Protein AF-A0A7X7UTV6-F1 (afdb_monomer_lite)

Secondary structure (DSSP, 8-state):
---EEEEEEEEEES---TTSTTSPPHHHHHHHHHHHS----TTS-EEEEEETTS-EEEEEBTTTBSSSS-EEEE-HHHHHHH---SEEE--SEEEEEE-TTSEEEEEEE--B-HHHHHHHHHTT--SEEEEEEE-TTSS-EEESB-TT-S----SS---------SSS------HHHHHHIIIIIHHHHHHHHHHHHHHHHT-

pLDDT: mean 85.03, std 19.99, range [25.84, 98.5]

Sequence (203 aa):
MNIQWTSWAGKYFSNLNINQKCGPPEWMKNLYESQHMGVWPTDKGGIVLLNNDGLIELLIEDEHLNSITPTIITQPEGIAKYGVCESVPFEQWFEFVLPNENEVVSYLEIDVNAKGEDILSKMGLSATTPMVIKDPNGTYFYFCGNFGGNPVQMWTAKIAGGKWVNRFLYQFNAKNRTIFFHNYYAPLINTILNDYYALKNES

Foldseek 3Di:
DPKFFLQKKKAWDQFQACPDPRHDPVVLQVLCCVVPVDHRRRGWTWMWMAGPVSDIDTQTPPPWAPDHWKKKAFDPVLCVQLVADRIATDRFMFGAMDLVPWDAGIKIAGHTDPVNQVVQVVSVHHRIGGQWTAHPVRPDIDGRTDLPLAPPPPPPPPPDDDPDPDDSPDDDDDPRRVCCVPRPVVSRVVSSVVVVVVVVVVD

Structure (mmCIF, N/CA/C/O backbone):
data_AF-A0A7X7UTV6-F1
#
_entry.id   AF-A0A7X7UTV6-F1
#
loop_
_atom_site.group_PDB
_atom_site.id
_atom_site.type_symbol
_atom_site.label_atom_id
_atom_site.label_alt_id
_atom_site.label_comp_id
_atom_site.label_asym_id
_atom_site.label_entity_id
_atom_site.label_seq_id
_atom_site.pdbx_PDB_ins_code
_atom_site.Cartn_x
_atom_site.Cartn_y
_atom_site.Cartn_z
_atom_site.occupancy
_atom_site.B_iso_or_equiv
_atom_site.auth_seq_id
_atom_site.auth_comp_id
_atom_site.auth_asym_id
_atom_site.auth_atom_id
_atom_site.pdbx_PDB_model_num
ATOM 1 N N . MET A 1 1 ? 1.868 2.940 22.259 1.00 68.31 1 MET A N 1
ATOM 2 C CA . MET A 1 1 ? 1.735 2.547 20.845 1.00 68.31 1 MET A CA 1
ATOM 3 C C . MET A 1 1 ? 2.758 1.461 20.568 1.00 68.31 1 MET A C 1
ATOM 5 O O . MET A 1 1 ? 3.943 1.753 20.640 1.00 68.31 1 MET A O 1
ATOM 9 N N . ASN A 1 2 ? 2.309 0.220 20.371 1.00 85.31 2 ASN A N 1
ATOM 10 C CA . ASN A 1 2 ? 3.174 -0.945 20.138 1.00 85.31 2 ASN A CA 1
ATOM 11 C C . ASN A 1 2 ? 3.078 -1.384 18.668 1.00 85.31 2 ASN A C 1
ATOM 13 O O . ASN A 1 2 ? 2.469 -2.403 18.373 1.00 85.31 2 ASN A O 1
ATOM 17 N N . ILE A 1 3 ? 3.600 -0.572 17.750 1.00 87.88 3 ILE A N 1
ATOM 18 C CA . ILE A 1 3 ? 3.635 -0.851 16.304 1.00 87.88 3 ILE A CA 1
ATOM 19 C C . ILE A 1 3 ? 5.103 -0.975 15.906 1.00 87.88 3 ILE A C 1
ATOM 21 O O . ILE A 1 3 ? 5.937 -0.237 16.430 1.00 87.88 3 ILE A O 1
ATOM 25 N N . GLN A 1 4 ? 5.427 -1.901 15.004 1.00 91.00 4 GLN A N 1
ATOM 26 C CA . GLN A 1 4 ? 6.785 -2.058 14.489 1.00 91.00 4 GLN A CA 1
ATOM 27 C C . GLN A 1 4 ? 6.848 -1.622 13.023 1.00 91.00 4 GLN A C 1
ATOM 29 O O . GLN A 1 4 ? 6.168 -2.176 12.164 1.00 91.00 4 GLN A O 1
ATOM 34 N N . TRP A 1 5 ? 7.704 -0.645 12.731 1.00 87.94 5 TRP A N 1
ATOM 35 C CA . TRP A 1 5 ? 7.967 -0.184 11.370 1.00 87.94 5 TRP A CA 1
ATOM 36 C C . TRP A 1 5 ? 9.064 -1.025 10.731 1.00 87.94 5 TRP A C 1
ATOM 38 O O . TRP A 1 5 ? 10.097 -1.283 11.346 1.00 87.94 5 TRP A O 1
ATOM 48 N N . THR A 1 6 ? 8.863 -1.405 9.472 1.00 86.88 6 THR A N 1
ATOM 49 C CA . THR A 1 6 ? 9.907 -2.056 8.659 1.00 86.88 6 THR A CA 1
ATOM 50 C C . THR A 1 6 ? 10.879 -1.047 8.035 1.00 86.88 6 THR A C 1
ATOM 52 O O . THR A 1 6 ? 11.828 -1.438 7.362 1.00 86.88 6 THR A O 1
ATOM 55 N N . SER A 1 7 ? 10.618 0.254 8.222 1.00 87.00 7 SER A N 1
ATOM 56 C CA . SER A 1 7 ? 11.266 1.376 7.528 1.00 87.00 7 SER A CA 1
ATOM 57 C C . SER A 1 7 ? 11.036 1.424 6.015 1.00 87.00 7 SER A C 1
ATOM 59 O O . SER A 1 7 ? 11.617 2.288 5.361 1.00 87.00 7 SER A O 1
ATOM 61 N N . TRP A 1 8 ? 10.182 0.554 5.464 1.00 92.81 8 TRP A N 1
ATOM 62 C CA . TRP A 1 8 ? 9.779 0.587 4.062 1.00 92.81 8 TRP A CA 1
ATOM 63 C C . TRP A 1 8 ? 8.468 1.344 3.856 1.00 92.81 8 TRP A C 1
ATOM 65 O O . TRP A 1 8 ? 7.482 1.138 4.569 1.00 92.81 8 TRP A O 1
ATOM 75 N N . ALA A 1 9 ? 8.445 2.172 2.818 1.00 93.62 9 ALA A N 1
ATOM 76 C CA . ALA A 1 9 ? 7.263 2.848 2.309 1.00 93.62 9 ALA A CA 1
ATOM 77 C C . ALA A 1 9 ? 7.090 2.567 0.815 1.00 93.62 9 ALA A C 1
ATOM 79 O O . ALA A 1 9 ? 8.063 2.360 0.092 1.00 93.62 9 ALA A O 1
ATOM 80 N N . GLY A 1 10 ? 5.845 2.581 0.353 1.00 93.69 10 GLY A N 1
ATOM 81 C CA . GLY A 1 10 ? 5.486 2.364 -1.039 1.00 93.69 10 GLY A CA 1
ATOM 82 C C . GLY A 1 10 ? 4.681 3.519 -1.620 1.00 93.69 10 GLY A C 1
ATOM 83 O O . GLY A 1 10 ? 3.917 4.198 -0.924 1.00 93.69 10 GLY A O 1
ATOM 84 N N . LYS A 1 11 ? 4.839 3.740 -2.926 1.00 93.06 11 LYS A N 1
ATOM 85 C CA . LYS A 1 11 ? 4.029 4.688 -3.691 1.00 93.06 11 LYS A CA 1
ATOM 86 C C . LYS A 1 11 ? 3.699 4.137 -5.068 1.00 93.06 11 LYS A C 1
ATOM 88 O O . LYS A 1 11 ? 4.590 3.851 -5.862 1.00 93.06 11 LYS A O 1
ATOM 93 N N . TYR A 1 12 ? 2.404 4.065 -5.353 1.00 93.50 12 TYR A N 1
ATOM 94 C CA . TYR A 1 12 ? 1.888 3.805 -6.690 1.00 93.50 12 TYR A CA 1
ATOM 95 C C . TYR A 1 12 ? 2.118 4.998 -7.628 1.00 93.50 12 TYR A C 1
ATOM 97 O O . TYR A 1 12 ? 1.847 6.153 -7.269 1.00 93.50 12 TYR A O 1
ATOM 105 N N . PHE A 1 13 ? 2.539 4.687 -8.851 1.00 92.56 13 PHE A N 1
ATOM 106 C CA . PHE A 1 13 ? 2.604 5.588 -9.989 1.00 92.56 13 PHE A CA 1
ATOM 107 C C . PHE A 1 13 ? 1.917 4.936 -11.188 1.00 92.56 13 PHE A C 1
ATOM 109 O O . PHE A 1 13 ? 2.301 3.855 -11.627 1.00 92.56 13 PHE A O 1
ATOM 116 N N . SER A 1 14 ? 0.952 5.640 -11.784 1.00 92.12 14 SER A N 1
ATOM 117 C CA . SER A 1 14 ? 0.321 5.200 -13.036 1.00 92.12 14 SER A CA 1
ATOM 118 C C . SER A 1 14 ? 1.303 5.158 -14.209 1.00 92.12 14 SER A C 1
ATOM 120 O O . SER A 1 14 ? 1.009 4.569 -15.240 1.00 92.12 14 SER A O 1
ATOM 122 N N . ASN A 1 15 ? 2.434 5.856 -14.085 1.00 92.81 15 ASN A N 1
ATOM 123 C CA . ASN A 1 15 ? 3.518 5.861 -15.050 1.00 92.81 15 ASN A CA 1
ATOM 124 C C . ASN A 1 15 ? 4.811 6.343 -14.365 1.00 92.81 15 ASN A C 1
ATOM 126 O O . ASN A 1 15 ? 4.795 7.337 -13.635 1.00 92.81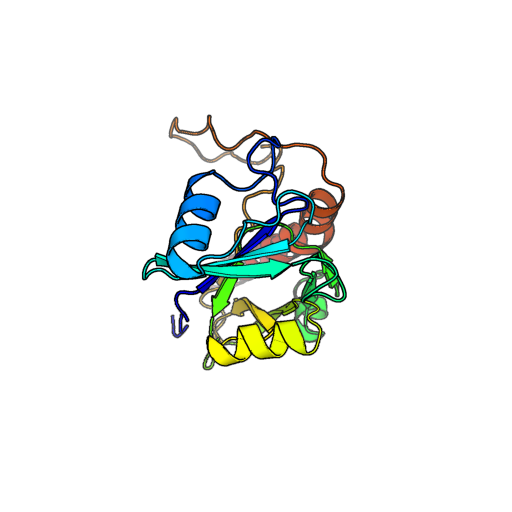 15 ASN A O 1
ATOM 130 N N . LEU A 1 16 ? 5.922 5.652 -14.605 1.00 94.69 16 LEU A N 1
ATOM 131 C CA . LEU A 1 16 ? 7.225 5.922 -14.000 1.00 94.69 16 LEU A CA 1
ATOM 132 C C . LEU A 1 16 ? 8.055 6.951 -14.796 1.00 94.69 16 LEU A C 1
ATOM 134 O O . LEU A 1 16 ? 9.194 7.239 -14.438 1.00 94.69 16 LEU A O 1
ATOM 138 N N . ASN A 1 17 ? 7.516 7.572 -15.845 1.00 94.81 17 ASN A N 1
ATOM 139 C CA . ASN A 1 17 ? 8.182 8.654 -16.568 1.00 94.81 17 ASN A CA 1
ATOM 140 C C . ASN A 1 17 ? 8.338 9.906 -15.692 1.00 94.81 17 ASN A C 1
ATOM 142 O O . ASN A 1 17 ? 7.363 10.596 -15.386 1.00 94.81 17 ASN A O 1
ATOM 146 N N . ILE A 1 18 ? 9.584 10.260 -15.380 1.00 91.88 18 ILE A N 1
ATOM 147 C CA . ILE A 1 18 ? 9.934 11.431 -14.561 1.00 91.88 18 ILE A CA 1
ATOM 148 C C . ILE A 1 18 ? 9.506 12.778 -15.171 1.00 91.88 18 ILE A C 1
ATOM 150 O O . ILE A 1 18 ? 9.410 13.777 -14.465 1.00 91.88 18 ILE A O 1
ATOM 154 N N . ASN A 1 19 ? 9.232 12.822 -16.480 1.00 92.44 19 ASN A N 1
ATOM 155 C CA . ASN A 1 19 ? 8.793 14.035 -17.175 1.00 92.44 19 ASN A CA 1
ATOM 156 C C . ASN A 1 19 ? 7.269 14.226 -17.130 1.00 92.44 19 ASN A C 1
ATOM 158 O O . ASN A 1 19 ? 6.760 15.259 -17.572 1.00 92.44 19 ASN A O 1
ATOM 162 N N . GLN A 1 20 ? 6.513 13.243 -16.630 1.00 88.44 20 GLN A N 1
ATOM 163 C CA . GLN A 1 20 ? 5.070 13.377 -16.472 1.00 88.44 20 GLN A CA 1
ATOM 164 C C . GLN A 1 20 ? 4.714 14.136 -15.192 1.00 88.44 20 GLN A C 1
ATOM 166 O O . GLN A 1 20 ? 5.338 13.982 -14.148 1.00 88.44 20 GLN A O 1
ATOM 171 N N . LYS A 1 21 ? 3.625 14.914 -15.246 1.00 79.88 21 LYS A N 1
ATOM 172 C CA . LYS A 1 21 ? 3.146 15.751 -14.128 1.00 79.88 21 LYS A CA 1
ATOM 173 C C . LYS A 1 21 ? 2.925 14.981 -12.817 1.00 79.88 21 LYS A C 1
ATOM 175 O O . LYS A 1 21 ? 3.079 15.562 -11.748 1.00 79.88 21 LYS A O 1
ATOM 180 N N . CYS A 1 22 ? 2.521 13.716 -12.910 1.00 82.94 22 CYS A N 1
ATOM 181 C CA . CYS A 1 22 ? 2.271 12.842 -11.758 1.00 82.94 22 CYS A CA 1
ATOM 182 C C . CYS A 1 22 ? 3.307 11.714 -11.656 1.00 82.94 22 CYS A C 1
ATOM 184 O O . CYS A 1 22 ? 3.055 10.724 -10.975 1.00 82.94 22 CYS A O 1
ATOM 186 N N . GLY A 1 23 ? 4.424 11.847 -12.375 1.00 86.88 23 GLY A N 1
ATOM 187 C CA . GLY A 1 23 ? 5.508 10.885 -12.375 1.00 86.88 23 GLY A CA 1
ATOM 188 C C . GLY A 1 23 ? 6.394 10.997 -11.131 1.00 86.88 23 GLY A C 1
ATOM 189 O O . GLY A 1 23 ? 6.251 11.923 -10.321 1.00 86.88 23 GLY A O 1
ATOM 190 N N . PRO A 1 24 ? 7.315 10.043 -10.969 1.00 90.06 24 PRO A N 1
ATOM 191 C CA . PRO A 1 24 ? 8.284 10.050 -9.889 1.00 90.06 24 PRO A CA 1
ATOM 192 C C . PRO A 1 24 ? 9.292 11.198 -10.069 1.00 90.06 24 PRO A C 1
ATOM 194 O O . PRO A 1 24 ? 9.636 11.557 -11.195 1.00 90.06 24 PRO A O 1
ATOM 197 N N . PRO A 1 25 ? 9.792 11.795 -8.977 1.00 88.25 25 PRO A N 1
ATOM 198 C CA . PRO A 1 25 ? 10.869 12.772 -9.053 1.00 88.25 25 PRO A CA 1
ATOM 199 C C . PRO A 1 25 ? 12.179 12.129 -9.535 1.00 88.25 25 PRO A C 1
ATOM 201 O O . PRO A 1 25 ? 12.476 10.977 -9.224 1.00 88.25 25 PRO A O 1
ATOM 204 N N . GLU A 1 26 ? 13.009 12.911 -10.230 1.00 88.75 26 GLU A N 1
ATOM 205 C CA . GLU A 1 26 ? 14.263 12.448 -10.849 1.00 88.75 26 GLU A CA 1
ATOM 206 C C . GLU A 1 26 ? 15.233 11.768 -9.866 1.00 88.75 26 GLU A C 1
ATOM 208 O O . GLU A 1 26 ? 15.940 10.833 -10.236 1.00 88.75 26 GLU A O 1
ATOM 213 N N . TRP A 1 27 ? 15.234 12.170 -8.590 1.00 87.88 27 TRP A N 1
ATOM 214 C CA . TRP A 1 27 ? 16.100 11.551 -7.585 1.00 87.88 27 TRP A CA 1
ATOM 215 C C . TRP A 1 27 ? 15.804 10.059 -7.371 1.00 87.88 27 TRP A C 1
ATOM 217 O O . TRP A 1 27 ? 16.735 9.322 -7.068 1.00 87.88 27 TRP A O 1
ATOM 227 N N . MET A 1 28 ? 14.559 9.596 -7.566 1.00 90.25 28 MET A N 1
ATOM 228 C CA . MET A 1 28 ? 14.222 8.168 -7.462 1.00 90.25 28 MET A CA 1
ATOM 229 C C . MET A 1 28 ? 14.878 7.374 -8.591 1.00 90.25 28 MET A C 1
ATOM 231 O O . MET A 1 28 ? 15.486 6.338 -8.337 1.00 90.25 28 MET A O 1
ATOM 235 N N . LYS A 1 29 ? 14.825 7.905 -9.820 1.00 93.06 29 LYS A N 1
ATOM 236 C CA . LYS A 1 29 ? 15.519 7.326 -10.975 1.00 93.06 29 LYS A CA 1
ATOM 237 C C . LYS A 1 29 ? 17.015 7.221 -10.710 1.00 93.06 29 LYS A C 1
ATOM 239 O O . LYS A 1 29 ? 17.578 6.139 -10.829 1.00 93.06 29 LYS A O 1
ATOM 244 N N . ASN A 1 30 ? 17.640 8.327 -10.309 1.00 90.88 30 ASN A N 1
ATOM 245 C CA . ASN A 1 30 ? 19.082 8.359 -10.067 1.00 90.88 30 ASN A CA 1
ATOM 246 C C . ASN A 1 30 ? 19.492 7.377 -8.959 1.00 90.88 30 ASN A C 1
ATOM 248 O O . ASN A 1 30 ? 20.491 6.673 -9.097 1.00 90.88 30 ASN A O 1
ATOM 252 N N . LEU A 1 31 ? 18.700 7.298 -7.884 1.00 90.00 31 LEU A N 1
ATOM 253 C CA . LEU A 1 31 ? 18.925 6.357 -6.791 1.00 90.00 31 LEU A CA 1
ATOM 254 C C . LEU A 1 31 ? 18.853 4.905 -7.279 1.00 90.00 31 LEU A C 1
ATOM 256 O O . LEU A 1 31 ? 19.777 4.135 -7.023 1.00 90.00 31 LEU A O 1
ATOM 260 N N . TYR A 1 32 ? 17.814 4.549 -8.035 1.00 95.19 32 TYR A N 1
ATOM 261 C CA . TYR A 1 32 ? 17.638 3.195 -8.560 1.00 95.19 32 TYR A CA 1
ATOM 262 C C . TYR A 1 32 ? 18.757 2.787 -9.515 1.00 95.19 32 TYR A C 1
ATOM 264 O O . TYR A 1 32 ? 19.376 1.741 -9.329 1.00 95.19 32 TYR A O 1
ATOM 272 N N . GLU A 1 33 ? 19.079 3.633 -10.495 1.00 95.00 33 GLU A N 1
ATOM 273 C CA . GLU A 1 33 ? 20.131 3.348 -11.476 1.00 95.00 33 GLU A CA 1
ATOM 274 C C . GLU A 1 33 ? 21.503 3.181 -10.796 1.00 95.00 33 GLU A C 1
ATOM 276 O O . GLU A 1 33 ? 22.286 2.316 -11.190 1.00 95.00 33 GLU A O 1
ATOM 281 N N . SER A 1 34 ? 21.771 3.937 -9.721 1.00 94.25 34 SER A N 1
ATOM 282 C CA . SER A 1 34 ? 23.002 3.793 -8.928 1.00 94.25 34 SER A CA 1
ATOM 283 C C . SER A 1 34 ? 23.096 2.500 -8.111 1.00 94.25 34 SER A C 1
ATOM 285 O O . SER A 1 34 ? 24.207 2.043 -7.851 1.00 94.25 34 SER A O 1
ATOM 287 N N . GLN A 1 35 ? 21.965 1.908 -7.709 1.00 94.00 35 GLN A N 1
ATOM 288 C CA . GLN A 1 35 ? 21.932 0.695 -6.878 1.00 94.00 35 GLN A CA 1
ATOM 289 C C . GLN A 1 35 ? 21.863 -0.585 -7.709 1.00 94.00 35 GLN A C 1
ATOM 291 O O . GLN A 1 35 ? 22.454 -1.595 -7.333 1.00 94.00 35 GLN A O 1
ATOM 296 N N . HIS A 1 36 ? 21.171 -0.539 -8.848 1.00 93.25 36 HIS A N 1
ATOM 297 C CA . HIS A 1 36 ? 20.826 -1.735 -9.621 1.00 93.25 36 HIS A CA 1
ATOM 298 C C . HIS A 1 36 ? 21.606 -1.880 -10.928 1.00 93.25 36 HIS A C 1
ATOM 300 O O . HIS A 1 36 ? 21.480 -2.901 -11.598 1.00 93.25 36 HIS A O 1
ATOM 306 N N . MET A 1 37 ? 22.390 -0.867 -11.329 1.00 85.50 37 MET A N 1
ATOM 307 C CA . MET A 1 37 ? 23.033 -0.785 -12.656 1.00 85.50 37 MET A CA 1
ATOM 308 C C . MET A 1 37 ? 22.046 -0.962 -13.834 1.00 85.50 37 MET A C 1
ATOM 310 O O . MET A 1 37 ? 22.458 -1.218 -14.966 1.00 85.50 37 MET A O 1
ATOM 314 N N . GLY A 1 38 ? 20.742 -0.853 -13.561 1.00 83.69 38 GLY A N 1
ATOM 315 C CA . GLY A 1 38 ? 19.647 -1.050 -14.503 1.00 83.69 38 GLY A CA 1
ATOM 316 C C . GLY A 1 38 ? 19.161 0.258 -15.118 1.00 83.69 38 GLY A C 1
ATOM 317 O O . GLY A 1 38 ? 19.608 1.342 -14.750 1.00 83.69 38 GLY A O 1
ATOM 318 N N . VAL A 1 39 ? 18.221 0.146 -16.057 1.00 91.62 39 VAL A N 1
ATOM 319 C CA . VAL A 1 39 ? 17.555 1.293 -16.688 1.00 91.62 39 VAL A CA 1
ATOM 320 C C . VAL A 1 39 ? 16.205 1.507 -16.021 1.00 91.62 39 VAL A C 1
ATOM 322 O O . VAL A 1 39 ? 15.430 0.566 -15.868 1.00 91.62 39 VAL A O 1
ATOM 325 N N . TRP A 1 40 ? 15.905 2.748 -15.649 1.00 95.44 40 TRP A N 1
ATOM 326 C CA . TRP A 1 40 ? 14.604 3.090 -15.089 1.00 95.44 40 TRP A CA 1
ATOM 327 C C . TRP A 1 40 ? 13.466 2.906 -16.120 1.00 95.44 40 TRP A C 1
ATOM 329 O O . TRP A 1 40 ? 13.548 3.468 -17.218 1.00 95.44 40 TRP A O 1
ATOM 339 N N . PRO A 1 41 ? 12.380 2.181 -15.790 1.00 93.88 41 PRO A N 1
ATOM 340 C CA . PRO A 1 41 ? 11.328 1.802 -16.741 1.00 93.88 41 PRO A CA 1
ATOM 341 C C . PRO A 1 41 ? 10.347 2.957 -17.019 1.00 93.88 41 PRO A C 1
ATOM 343 O O . PRO A 1 41 ? 9.238 3.008 -16.496 1.00 93.88 41 PRO A O 1
ATOM 346 N N . THR A 1 42 ? 10.751 3.933 -17.836 1.00 93.19 42 THR A N 1
ATOM 347 C CA . THR A 1 42 ? 9.968 5.168 -18.074 1.00 93.19 42 THR A CA 1
ATOM 348 C C . THR A 1 42 ? 8.633 4.986 -18.810 1.00 93.19 42 THR A C 1
ATOM 350 O O . THR A 1 42 ? 7.855 5.931 -18.881 1.00 93.19 42 THR A O 1
ATOM 353 N N . ASP A 1 43 ? 8.355 3.831 -19.401 1.00 92.38 43 ASP A N 1
ATOM 354 C CA . ASP A 1 43 ? 7.165 3.563 -20.219 1.00 92.38 43 ASP A CA 1
ATOM 355 C C . ASP A 1 43 ? 6.103 2.708 -19.509 1.00 92.38 43 ASP A C 1
ATOM 357 O O . ASP A 1 43 ? 5.011 2.523 -20.048 1.00 92.38 43 ASP A O 1
ATOM 361 N N . LYS A 1 44 ? 6.385 2.254 -18.285 1.00 94.50 44 LYS A N 1
ATOM 362 C CA . LYS A 1 44 ? 5.500 1.426 -17.458 1.00 94.50 44 LYS A CA 1
ATOM 363 C C . LYS A 1 44 ? 4.966 2.194 -16.259 1.00 94.50 44 LYS A C 1
ATOM 365 O O . LYS A 1 44 ? 5.580 3.165 -15.813 1.00 94.50 44 LYS A O 1
ATOM 370 N N . GLY A 1 45 ? 3.830 1.777 -15.711 1.00 95.75 45 GLY A N 1
ATOM 371 C CA . GLY A 1 45 ? 3.494 2.127 -14.337 1.00 95.75 45 GLY A CA 1
ATOM 372 C C . GLY A 1 45 ? 4.146 1.166 -13.335 1.00 95.75 45 GLY A C 1
ATOM 373 O O . GLY A 1 45 ? 4.800 0.186 -13.698 1.00 95.75 45 GLY A O 1
ATOM 374 N N . GLY A 1 46 ? 3.964 1.441 -12.047 1.00 96.75 46 GLY A N 1
ATOM 375 C CA . GLY A 1 46 ? 4.453 0.547 -11.008 1.00 96.75 46 GLY A CA 1
ATOM 376 C C . GLY A 1 46 ? 4.358 1.122 -9.607 1.00 96.75 46 GLY A C 1
ATOM 377 O O . GLY A 1 46 ? 3.780 2.187 -9.371 1.00 96.75 46 GLY A O 1
ATOM 378 N N . ILE A 1 47 ? 4.954 0.401 -8.668 1.00 97.88 47 ILE A N 1
ATOM 379 C CA . ILE A 1 47 ? 5.070 0.795 -7.269 1.00 97.88 47 ILE A CA 1
ATOM 380 C C . ILE A 1 47 ? 6.551 0.962 -6.953 1.00 97.88 47 ILE A C 1
ATOM 382 O O . ILE A 1 47 ? 7.344 0.040 -7.135 1.00 97.88 47 ILE A O 1
ATOM 386 N N . VAL A 1 48 ? 6.909 2.150 -6.470 1.00 96.12 48 VAL A N 1
ATOM 387 C CA . VAL A 1 48 ? 8.251 2.438 -5.958 1.00 96.12 48 VAL A CA 1
ATOM 388 C C . VAL A 1 48 ? 8.268 2.134 -4.468 1.00 96.12 48 VAL A C 1
ATOM 390 O O . VAL A 1 48 ? 7.434 2.662 -3.729 1.00 96.12 48 VAL A O 1
ATOM 393 N N . LEU A 1 49 ? 9.219 1.308 -4.039 1.00 97.12 49 LEU A N 1
ATOM 394 C CA . LEU A 1 49 ? 9.477 0.966 -2.645 1.00 97.12 49 LEU A CA 1
ATOM 395 C C . LEU A 1 49 ? 10.739 1.689 -2.180 1.00 97.12 49 LEU A C 1
ATOM 397 O O . LEU A 1 49 ? 11.758 1.659 -2.865 1.00 97.12 49 LEU A O 1
ATOM 401 N N . LEU A 1 50 ? 10.675 2.342 -1.025 1.00 91.00 50 LEU A N 1
ATOM 402 C CA . LEU A 1 50 ? 11.775 3.113 -0.453 1.00 91.00 50 LEU A CA 1
ATOM 403 C C . LEU A 1 50 ? 12.002 2.733 0.996 1.00 91.00 50 LEU A C 1
ATOM 405 O O . LEU A 1 50 ? 11.045 2.628 1.762 1.00 91.00 50 LEU A O 1
ATOM 409 N N . ASN A 1 51 ? 13.268 2.600 1.371 1.00 90.88 51 ASN A N 1
ATOM 410 C CA . ASN A 1 51 ? 13.677 2.413 2.751 1.00 90.88 51 ASN A CA 1
ATOM 411 C C . ASN A 1 51 ? 14.329 3.684 3.312 1.00 90.88 51 ASN A C 1
ATOM 413 O O . ASN A 1 51 ? 14.997 4.422 2.584 1.00 90.88 51 ASN A O 1
ATOM 417 N N . ASN A 1 52 ? 14.195 3.905 4.619 1.00 80.56 52 ASN A N 1
ATOM 418 C CA . ASN A 1 52 ? 14.851 5.011 5.325 1.00 80.56 52 ASN A CA 1
ATOM 419 C C . ASN A 1 52 ? 16.387 5.012 5.207 1.00 80.56 52 ASN A C 1
ATOM 421 O O . ASN A 1 52 ? 16.989 6.082 5.264 1.00 80.56 52 ASN A O 1
ATOM 425 N N . ASP A 1 53 ? 17.010 3.856 4.973 1.00 81.19 53 ASP A N 1
ATOM 426 C CA . ASP A 1 53 ? 18.454 3.723 4.737 1.00 81.19 53 ASP A CA 1
ATOM 427 C C . ASP A 1 53 ? 18.864 4.084 3.296 1.00 81.19 53 ASP A C 1
ATOM 429 O O . ASP A 1 53 ? 20.007 3.886 2.882 1.00 81.19 53 ASP A O 1
ATOM 433 N N . GLY A 1 54 ? 17.932 4.628 2.510 1.00 80.44 54 GLY A N 1
ATOM 434 C CA . GLY A 1 54 ? 18.173 5.063 1.140 1.00 80.44 54 GLY A CA 1
ATOM 435 C C . GLY A 1 54 ? 18.137 3.931 0.120 1.00 80.44 54 GLY A C 1
ATOM 436 O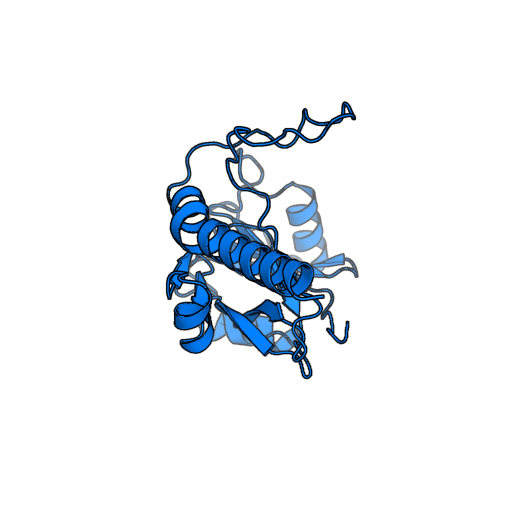 O . GLY A 1 54 ? 18.628 4.123 -0.986 1.00 80.44 54 GLY A O 1
ATOM 437 N N . LEU A 1 55 ? 17.566 2.769 0.449 1.00 89.50 55 LEU A N 1
ATOM 438 C CA . LEU A 1 55 ? 17.344 1.687 -0.516 1.00 89.50 55 LEU A CA 1
ATOM 439 C C . LEU A 1 55 ? 16.102 1.965 -1.364 1.00 89.50 55 LEU A C 1
ATOM 441 O O . LEU A 1 55 ? 15.126 2.539 -0.873 1.00 89.50 55 LEU A O 1
ATOM 445 N N . ILE A 1 56 ? 16.135 1.535 -2.623 1.00 93.38 56 ILE A N 1
ATOM 446 C CA . ILE A 1 56 ? 15.007 1.653 -3.546 1.00 93.38 56 ILE A CA 1
ATOM 447 C C . ILE A 1 56 ? 14.805 0.361 -4.331 1.00 93.38 56 ILE A C 1
ATOM 449 O O . ILE A 1 56 ? 15.764 -0.246 -4.802 1.00 93.38 56 ILE A O 1
ATOM 453 N N . GLU A 1 57 ? 13.547 -0.031 -4.499 1.00 97.31 57 GLU A N 1
ATOM 454 C CA . GLU A 1 57 ? 13.155 -1.194 -5.292 1.00 97.31 57 GLU A CA 1
ATOM 455 C C . GLU A 1 57 ? 11.872 -0.906 -6.084 1.00 97.31 57 GLU A C 1
ATOM 457 O O . GLU A 1 57 ? 11.106 -0.006 -5.722 1.00 97.31 57 GLU A O 1
ATOM 462 N N . LEU A 1 58 ? 11.640 -1.642 -7.176 1.00 97.25 58 LEU A N 1
ATOM 463 C CA . LEU A 1 58 ? 10.495 -1.433 -8.069 1.00 97.25 58 LEU A CA 1
ATOM 464 C C . LEU A 1 58 ? 9.639 -2.690 -8.255 1.00 97.25 58 LEU A C 1
ATOM 466 O O . LEU A 1 58 ? 10.120 -3.759 -8.630 1.00 97.25 58 LEU A O 1
ATOM 470 N N . LEU A 1 59 ? 8.323 -2.525 -8.140 1.00 98.06 59 LEU A N 1
ATOM 471 C CA . LEU A 1 59 ? 7.344 -3.468 -8.680 1.00 98.06 59 LEU A CA 1
ATOM 472 C C . LEU A 1 59 ? 6.778 -2.882 -9.977 1.00 98.06 59 LEU A C 1
ATOM 474 O O . LEU A 1 59 ? 6.095 -1.860 -9.943 1.00 98.06 59 LEU A O 1
ATOM 478 N N . ILE A 1 60 ? 7.098 -3.495 -11.116 1.00 97.69 60 ILE A N 1
ATOM 479 C CA . ILE A 1 60 ? 6.807 -2.956 -12.449 1.00 97.69 60 ILE A CA 1
ATOM 480 C C . ILE A 1 60 ? 5.552 -3.633 -13.014 1.00 97.69 60 ILE A C 1
ATOM 482 O O . ILE A 1 60 ? 5.363 -4.845 -12.871 1.00 97.69 60 ILE A O 1
ATOM 486 N N . GLU A 1 61 ? 4.688 -2.840 -13.648 1.00 96.81 61 GLU A N 1
ATOM 487 C CA . GLU A 1 61 ? 3.511 -3.310 -14.387 1.00 96.81 61 GLU A CA 1
ATOM 488 C C . GLU A 1 61 ? 3.885 -4.361 -15.446 1.00 96.81 61 GLU A C 1
ATOM 490 O O . GLU A 1 61 ? 4.883 -4.218 -16.149 1.00 96.81 61 GLU A O 1
ATOM 495 N N . ASP A 1 62 ? 3.082 -5.423 -15.558 1.00 94.94 62 ASP A N 1
ATOM 496 C CA . ASP A 1 62 ? 3.295 -6.599 -16.423 1.00 94.94 62 ASP A CA 1
ATOM 497 C C . ASP A 1 62 ? 4.536 -7.461 -16.110 1.00 94.94 62 ASP A C 1
ATOM 499 O O . ASP A 1 62 ? 4.712 -8.527 -16.704 1.00 94.94 62 ASP A O 1
ATOM 503 N N . GLU A 1 63 ? 5.392 -7.051 -15.170 1.00 97.00 63 GLU A N 1
ATOM 504 C CA . GLU A 1 63 ? 6.584 -7.813 -14.776 1.00 97.00 63 GLU A CA 1
ATOM 505 C C . GLU A 1 63 ? 6.447 -8.425 -13.384 1.00 97.00 63 GLU A C 1
ATOM 507 O O . GLU A 1 63 ? 6.705 -9.619 -13.209 1.00 97.00 63 GLU A O 1
ATOM 512 N N . HIS A 1 64 ? 6.021 -7.626 -12.402 1.00 98.38 64 HIS A N 1
ATOM 513 C CA . HIS A 1 64 ? 5.951 -8.000 -10.982 1.00 98.38 64 HIS A CA 1
ATOM 514 C C . HIS A 1 64 ? 4.516 -7.996 -10.432 1.00 98.38 64 HIS A C 1
ATOM 516 O O . HIS A 1 64 ? 4.270 -8.567 -9.372 1.00 98.38 64 HIS A O 1
ATOM 522 N N . LEU A 1 65 ? 3.571 -7.371 -11.143 1.00 98.00 65 LEU A N 1
ATOM 523 C CA . LEU A 1 65 ? 2.204 -7.101 -10.687 1.00 98.00 65 LEU A CA 1
ATOM 524 C C . LEU A 1 65 ? 1.175 -7.783 -11.600 1.00 98.00 65 LEU A C 1
ATOM 526 O O . LEU A 1 65 ? 1.291 -7.675 -12.820 1.00 98.00 65 LEU A O 1
ATOM 530 N N . ASN A 1 66 ? 0.160 -8.443 -11.029 1.00 97.25 66 ASN A N 1
ATOM 531 C CA . ASN A 1 66 ? -1.036 -8.857 -11.782 1.00 97.25 66 ASN A CA 1
ATOM 532 C C . ASN A 1 66 ? -2.019 -7.684 -11.930 1.00 97.25 66 ASN A C 1
ATOM 534 O O . ASN A 1 66 ? -2.694 -7.563 -12.952 1.00 97.25 66 ASN A O 1
ATOM 538 N N . SER A 1 67 ? -2.066 -6.799 -10.928 1.00 93.69 67 SER A N 1
ATOM 539 C CA . SER A 1 67 ? -2.789 -5.529 -10.961 1.00 93.69 67 SER A CA 1
ATOM 540 C C . SER A 1 67 ? -1.921 -4.417 -10.390 1.00 93.69 67 SER A C 1
ATOM 542 O O . SER A 1 67 ? -1.275 -4.557 -9.354 1.00 93.69 67 SER A O 1
ATOM 544 N N . ILE A 1 68 ? -1.910 -3.277 -11.076 1.00 89.56 68 ILE A N 1
ATOM 545 C CA . ILE A 1 68 ? -1.003 -2.179 -10.749 1.00 89.56 68 ILE A CA 1
ATOM 546 C C . ILE A 1 68 ? -1.435 -1.364 -9.525 1.00 89.56 68 ILE A C 1
ATOM 548 O O . ILE A 1 68 ? -0.611 -0.711 -8.888 1.00 89.56 68 ILE A O 1
ATOM 552 N N . THR A 1 69 ? -2.734 -1.344 -9.214 1.00 93.31 69 THR A N 1
ATOM 553 C CA . THR A 1 69 ? -3.287 -0.433 -8.205 1.00 93.31 69 THR A CA 1
ATOM 554 C C . THR A 1 69 ? -3.426 -1.147 -6.860 1.00 93.31 69 THR A C 1
ATOM 556 O O . THR A 1 69 ? -4.236 -2.073 -6.769 1.00 93.31 69 THR A O 1
ATOM 559 N N . PRO A 1 70 ? -2.714 -0.704 -5.805 1.00 96.69 70 PRO A N 1
ATOM 560 C CA . PRO A 1 70 ? -2.912 -1.229 -4.460 1.00 96.69 70 PRO A CA 1
ATOM 561 C C . PRO A 1 70 ? -4.353 -1.029 -3.998 1.00 96.69 70 PRO A C 1
ATOM 563 O O . PRO A 1 70 ? -4.979 -0.009 -4.305 1.00 96.69 70 PRO A O 1
ATOM 566 N N . THR A 1 71 ? -4.873 -1.980 -3.234 1.00 97.81 71 THR A N 1
ATOM 567 C CA . THR A 1 71 ? -6.270 -1.968 -2.795 1.00 97.81 71 THR A CA 1
ATOM 568 C C . THR A 1 71 ? -6.340 -2.113 -1.287 1.00 97.81 71 THR A C 1
ATOM 570 O O . THR A 1 71 ? -5.712 -2.995 -0.715 1.00 97.81 71 THR A O 1
ATOM 573 N N . ILE A 1 72 ? -7.094 -1.239 -0.623 1.00 98.31 72 ILE A N 1
ATOM 574 C CA . ILE A 1 72 ? -7.434 -1.429 0.784 1.00 98.31 72 ILE A CA 1
ATOM 575 C C . ILE A 1 72 ? -8.523 -2.491 0.869 1.00 98.31 72 ILE A C 1
ATOM 577 O O . ILE A 1 72 ? -9.551 -2.344 0.211 1.00 98.31 72 ILE A O 1
ATOM 581 N N . ILE A 1 73 ? -8.304 -3.504 1.703 1.00 98.38 73 ILE A N 1
ATOM 582 C CA . ILE A 1 73 ? -9.241 -4.579 2.023 1.00 98.38 73 ILE A CA 1
ATOM 583 C C . ILE A 1 73 ? -9.621 -4.473 3.502 1.00 98.38 73 ILE A C 1
ATOM 585 O O . ILE A 1 73 ? -8.763 -4.541 4.387 1.00 98.38 73 ILE A O 1
ATOM 589 N N . THR A 1 74 ? -10.906 -4.283 3.781 1.00 98.19 74 THR A N 1
ATOM 590 C CA . THR A 1 74 ? -11.439 -4.146 5.142 1.00 98.19 74 THR A CA 1
ATOM 591 C C . THR A 1 74 ? -11.903 -5.491 5.675 1.00 98.19 74 THR A C 1
ATOM 593 O O . THR A 1 74 ? -12.616 -6.222 4.990 1.00 98.19 74 THR A O 1
ATOM 596 N N . GLN A 1 75 ? -11.573 -5.794 6.929 1.00 96.44 75 GLN A N 1
ATOM 597 C CA . GLN A 1 75 ? -12.110 -6.974 7.599 1.00 96.44 75 GLN A CA 1
ATOM 598 C C . GLN A 1 75 ? -13.624 -6.843 7.864 1.00 96.44 75 GLN A C 1
ATOM 600 O O . GLN A 1 75 ? -14.107 -5.724 8.076 1.00 96.44 75 GLN A O 1
ATOM 605 N N . PRO A 1 76 ? -14.386 -7.954 7.910 1.00 96.62 76 PRO A N 1
ATOM 606 C CA . PRO A 1 76 ? -15.827 -7.933 8.176 1.00 96.62 76 PRO A CA 1
ATOM 607 C C . PRO A 1 76 ? -16.221 -7.156 9.439 1.00 96.62 76 PRO A C 1
ATOM 609 O O . PRO A 1 76 ? -17.193 -6.400 9.430 1.00 96.62 76 PRO A O 1
ATOM 612 N N . GLU A 1 77 ? -15.439 -7.285 10.511 1.00 94.31 77 GLU A N 1
ATOM 613 C CA . GLU A 1 77 ? -15.631 -6.571 11.773 1.00 94.31 77 GLU A CA 1
ATOM 614 C C . GLU A 1 77 ? -15.473 -5.056 11.583 1.00 94.31 77 GLU A C 1
ATOM 616 O O . GLU A 1 77 ? -16.261 -4.268 12.110 1.00 94.31 77 GLU A O 1
ATOM 621 N N . GLY A 1 78 ? -14.491 -4.646 10.776 1.00 94.12 78 GLY A N 1
ATOM 622 C CA . GLY A 1 78 ? -14.257 -3.253 10.408 1.00 94.12 78 GLY A CA 1
ATOM 623 C C . GLY A 1 78 ? -15.387 -2.675 9.555 1.00 94.12 78 GLY A C 1
ATOM 624 O O . GLY A 1 78 ? -15.846 -1.564 9.817 1.00 94.12 78 GLY A O 1
ATOM 625 N N . ILE A 1 79 ? -15.895 -3.438 8.585 1.00 97.00 79 ILE A N 1
ATOM 626 C CA . ILE A 1 79 ? -17.052 -3.044 7.764 1.00 97.00 79 ILE A CA 1
ATOM 627 C C . ILE A 1 79 ? -18.271 -2.818 8.661 1.00 97.00 79 ILE A C 1
ATOM 629 O O . ILE A 1 79 ? -18.903 -1.762 8.599 1.00 97.00 79 ILE A O 1
ATOM 633 N N . ALA A 1 80 ? -18.575 -3.785 9.531 1.00 97.06 80 ALA A N 1
ATOM 634 C CA . ALA A 1 80 ? -19.723 -3.722 10.426 1.00 97.06 80 ALA A CA 1
ATOM 635 C C . ALA A 1 80 ? -19.625 -2.557 11.423 1.00 97.06 80 ALA A C 1
ATOM 637 O O . ALA A 1 80 ? -20.624 -1.885 11.681 1.00 97.06 80 ALA A O 1
ATOM 638 N N . LYS A 1 81 ? -18.430 -2.299 11.972 1.00 95.50 81 LYS A N 1
ATOM 639 C CA . LYS A 1 81 ? -18.218 -1.234 12.959 1.00 95.50 81 LYS A CA 1
ATOM 640 C C . LYS A 1 81 ? -18.188 0.156 12.329 1.00 95.50 81 LYS A C 1
ATOM 642 O O . LYS A 1 81 ? -18.796 1.066 12.883 1.00 95.50 81 LYS A O 1
ATOM 647 N N . TYR A 1 82 ? -17.475 0.332 11.217 1.00 96.06 82 TYR A N 1
ATOM 648 C CA . TYR A 1 82 ? -17.156 1.653 10.661 1.00 96.06 82 TYR A CA 1
ATOM 649 C C . TYR A 1 82 ? -17.987 2.041 9.437 1.00 96.06 82 TYR A C 1
ATOM 651 O O . TYR A 1 82 ? -17.882 3.178 8.978 1.00 96.06 82 TYR A O 1
ATOM 659 N N . GLY A 1 83 ? -18.794 1.128 8.886 1.00 95.69 83 GLY A N 1
ATOM 660 C CA . GLY A 1 83 ? -19.605 1.389 7.693 1.00 95.69 83 GLY A CA 1
ATOM 661 C C . GLY A 1 83 ? -18.771 1.705 6.447 1.00 95.69 83 GLY A C 1
ATOM 662 O O . GLY A 1 83 ? -19.248 2.393 5.544 1.00 95.69 83 GLY A O 1
ATOM 663 N N . VAL A 1 84 ? -17.514 1.260 6.421 1.00 96.44 84 VAL A N 1
ATOM 664 C CA . VAL A 1 84 ? -16.608 1.418 5.278 1.00 96.44 84 VAL A CA 1
ATOM 665 C C . VAL A 1 84 ? -16.868 0.332 4.235 1.00 96.44 84 VAL A C 1
ATOM 667 O O . VAL A 1 84 ? -17.390 -0.736 4.551 1.00 96.44 84 VAL A O 1
ATOM 670 N N . CYS A 1 85 ? -16.488 0.579 2.985 1.00 96.31 85 CYS A N 1
ATOM 671 C CA . CYS A 1 85 ? -16.533 -0.447 1.946 1.00 96.31 85 CYS A CA 1
ATOM 672 C C . CYS A 1 85 ? -15.526 -1.584 2.197 1.00 96.31 85 CYS A C 1
ATOM 674 O O . CYS A 1 85 ? -14.466 -1.383 2.789 1.00 96.31 85 CYS A O 1
ATOM 676 N N . GLU A 1 86 ? -15.841 -2.772 1.678 1.00 97.88 86 GLU A N 1
ATOM 677 C CA . GLU A 1 86 ? -14.969 -3.954 1.739 1.00 97.88 86 GLU A CA 1
ATOM 678 C C . GLU A 1 86 ? -13.640 -3.745 1.007 1.00 97.88 86 GLU A C 1
ATOM 680 O O . GLU A 1 86 ? -12.595 -4.152 1.500 1.00 97.88 86 GLU A O 1
ATOM 685 N N . SER A 1 87 ? -13.678 -3.078 -0.147 1.00 97.50 87 SER A N 1
ATOM 686 C CA . SER A 1 87 ? -12.528 -2.890 -1.028 1.00 97.50 87 SER A CA 1
ATOM 687 C C . SER A 1 87 ? -12.513 -1.483 -1.619 1.00 97.50 87 SER A C 1
ATOM 689 O O . SER A 1 87 ? -13.556 -0.971 -2.046 1.00 97.50 87 SER A O 1
ATOM 691 N N . VAL A 1 88 ? -11.338 -0.845 -1.656 1.00 96.00 88 VAL A N 1
ATOM 692 C CA . VAL A 1 88 ? -11.155 0.444 -2.336 1.00 96.00 88 VAL A CA 1
ATOM 693 C C . VAL A 1 88 ? -9.728 0.657 -2.860 1.00 96.00 88 VAL A C 1
ATOM 695 O O . VAL A 1 88 ? -8.771 0.441 -2.118 1.00 96.00 88 VAL A O 1
ATOM 698 N N . PRO A 1 89 ? -9.544 1.136 -4.107 1.00 95.06 89 PRO A N 1
ATOM 699 C CA . PRO A 1 89 ? -8.220 1.474 -4.623 1.00 95.06 89 PRO A CA 1
ATOM 700 C C . PRO A 1 89 ? -7.526 2.566 -3.800 1.00 95.06 89 PRO A C 1
ATOM 702 O O . PRO A 1 89 ? -8.143 3.577 -3.448 1.00 95.06 89 PRO A O 1
ATOM 705 N N . PHE A 1 90 ? -6.226 2.406 -3.556 1.00 94.12 90 PHE A N 1
ATOM 706 C CA . PHE A 1 90 ? -5.415 3.341 -2.784 1.00 94.12 90 PHE A CA 1
ATOM 707 C C . PHE A 1 90 ? -4.142 3.737 -3.534 1.00 94.12 90 PHE A C 1
ATOM 709 O O . PHE A 1 90 ? -3.174 2.994 -3.648 1.00 94.12 90 PHE A O 1
ATOM 716 N N . GLU A 1 91 ? -4.142 4.968 -4.036 1.00 91.31 91 GLU A N 1
ATOM 717 C CA . GLU A 1 91 ? -3.081 5.498 -4.901 1.00 91.31 91 GLU A CA 1
ATOM 718 C C . GLU A 1 91 ? -2.062 6.361 -4.141 1.00 91.31 91 GLU A C 1
ATOM 720 O O . GLU A 1 91 ? -1.228 7.020 -4.762 1.00 91.31 91 GLU A O 1
ATOM 725 N N . GLN A 1 92 ? -2.164 6.469 -2.814 1.00 90.56 92 GLN A N 1
ATOM 726 C CA . GLN A 1 92 ? -1.316 7.350 -2.004 1.00 90.56 92 GLN A CA 1
ATOM 727 C C . GLN A 1 92 ? -0.084 6.623 -1.451 1.00 90.56 92 GLN A C 1
ATOM 729 O O . GLN A 1 92 ? 0.144 5.455 -1.741 1.00 90.56 92 GLN A O 1
ATOM 734 N N . TRP A 1 93 ? 0.757 7.354 -0.717 1.00 92.69 93 TRP A N 1
ATOM 735 C CA . TRP A 1 93 ? 1.866 6.759 0.029 1.00 92.69 93 TRP A CA 1
ATOM 736 C C . TRP A 1 93 ? 1.335 5.812 1.105 1.00 92.69 93 TRP A C 1
ATOM 738 O O . TRP A 1 93 ? 0.361 6.158 1.777 1.00 92.69 93 TRP A O 1
ATOM 748 N N . PHE A 1 94 ? 1.989 4.672 1.282 1.00 94.69 94 PHE A N 1
ATOM 749 C CA . PHE A 1 94 ? 1.702 3.692 2.328 1.00 94.69 94 PHE A CA 1
ATOM 750 C C . PHE A 1 94 ? 2.994 3.174 2.958 1.00 94.69 94 PHE A C 1
ATOM 752 O O . PHE A 1 94 ? 4.078 3.356 2.405 1.00 94.69 94 PHE A O 1
ATOM 759 N N . GLU A 1 95 ? 2.874 2.532 4.111 1.00 94.00 95 GLU A N 1
ATOM 760 C CA . GLU A 1 95 ? 3.986 2.014 4.902 1.00 94.00 95 GLU A CA 1
ATOM 761 C C . GLU A 1 95 ? 3.828 0.514 5.146 1.00 94.00 95 GLU A C 1
ATOM 763 O O . GLU A 1 95 ? 2.721 0.002 5.332 1.00 94.00 95 GLU A O 1
ATOM 768 N N . PHE A 1 96 ? 4.957 -0.190 5.199 1.00 93.88 96 PHE A N 1
ATOM 769 C CA . PHE A 1 96 ? 5.003 -1.571 5.655 1.00 93.88 96 PHE A CA 1
ATOM 770 C C . PHE A 1 96 ? 5.232 -1.595 7.163 1.00 93.88 96 PHE A C 1
ATOM 772 O O . PHE A 1 96 ? 6.290 -1.184 7.660 1.00 93.88 96 PHE A O 1
ATOM 779 N N . VAL A 1 97 ? 4.243 -2.088 7.901 1.00 93.31 97 VAL A N 1
ATOM 780 C CA . VAL A 1 97 ? 4.278 -2.151 9.364 1.00 93.31 97 VAL A CA 1
ATOM 781 C C . VAL A 1 97 ? 3.800 -3.508 9.858 1.00 93.31 97 VAL A C 1
ATOM 783 O O . VAL A 1 97 ? 3.018 -4.191 9.202 1.00 93.31 97 VAL A O 1
ATOM 786 N N . LEU A 1 98 ? 4.246 -3.890 11.048 1.00 93.31 98 LEU A N 1
ATOM 787 C CA . LEU A 1 98 ? 3.717 -5.034 11.772 1.00 93.31 98 LEU A CA 1
ATOM 788 C C . LEU A 1 98 ? 2.817 -4.522 12.902 1.00 93.31 98 LEU A C 1
ATOM 790 O O . LEU A 1 98 ? 3.238 -3.656 13.681 1.00 93.31 98 LEU A O 1
ATOM 794 N N . PRO A 1 99 ? 1.579 -5.036 13.007 1.00 93.31 99 PRO A N 1
ATOM 795 C CA . PRO A 1 99 ? 0.612 -4.541 13.977 1.00 93.31 99 PRO A CA 1
ATOM 796 C C . PRO A 1 99 ? 0.890 -5.047 15.396 1.00 93.31 99 PRO A C 1
ATOM 798 O O . PRO A 1 99 ? 0.289 -4.535 16.336 1.00 93.31 99 PRO A O 1
ATOM 801 N N . ASN A 1 100 ? 1.791 -6.020 15.575 1.00 92.38 100 ASN A N 1
ATOM 802 C CA . ASN A 1 100 ? 2.025 -6.720 16.839 1.00 92.38 100 ASN A CA 1
ATOM 803 C C . ASN A 1 100 ? 0.696 -7.215 17.443 1.00 92.38 100 ASN A C 1
ATOM 805 O O . ASN A 1 100 ? -0.013 -7.981 16.802 1.00 92.38 100 ASN A O 1
ATOM 809 N N . GLU A 1 101 ? 0.352 -6.774 18.653 1.00 91.56 101 GLU A N 1
ATOM 810 C CA . GLU A 1 101 ? -0.860 -7.181 19.381 1.00 91.56 101 GLU A CA 1
ATOM 811 C C . GLU A 1 101 ? -2.089 -6.309 19.066 1.00 91.56 101 GLU A C 1
ATOM 813 O O . GLU A 1 101 ? -3.152 -6.505 19.649 1.00 91.56 101 GLU A O 1
ATOM 818 N N . ASN A 1 102 ? -1.953 -5.310 18.189 1.00 94.19 102 ASN A N 1
ATOM 819 C CA . ASN A 1 102 ? -3.049 -4.400 17.867 1.00 94.19 102 ASN A CA 1
ATOM 820 C C . ASN A 1 102 ? -4.057 -5.032 16.899 1.00 94.19 102 ASN A C 1
ATOM 822 O O . ASN A 1 102 ? -3.725 -5.897 16.089 1.00 94.19 102 ASN A O 1
ATOM 826 N N . GLU A 1 103 ? -5.284 -4.518 16.930 1.00 94.69 103 GLU A N 1
ATOM 827 C CA . GLU A 1 103 ? -6.332 -4.885 15.983 1.00 94.69 103 GLU A CA 1
ATOM 828 C C . GLU A 1 103 ? -6.082 -4.192 14.638 1.00 94.69 103 GLU A C 1
ATOM 830 O O . GLU A 1 103 ? -5.773 -2.999 14.586 1.00 94.69 103 GLU A O 1
ATOM 835 N N . VAL A 1 104 ? -6.241 -4.914 13.530 1.00 96.94 104 VAL A N 1
ATOM 836 C CA . VAL A 1 104 ? -6.130 -4.336 12.186 1.00 96.94 104 VAL A CA 1
ATOM 837 C C . VAL A 1 104 ? -7.524 -4.195 11.601 1.00 96.94 104 VAL A C 1
ATOM 839 O O . VAL A 1 104 ? -8.194 -5.179 11.360 1.00 96.94 104 VAL A O 1
ATOM 842 N N . VAL A 1 105 ? -7.970 -2.972 11.336 1.00 97.00 105 VAL A N 1
ATOM 843 C CA . VAL A 1 105 ? -9.294 -2.720 10.740 1.00 97.00 105 VAL A CA 1
ATOM 844 C C . VAL A 1 105 ? -9.293 -3.046 9.242 1.00 97.00 105 VAL A C 1
ATOM 846 O O . VAL A 1 105 ? -10.285 -3.518 8.685 1.00 97.00 105 VAL A O 1
ATOM 849 N N . SER A 1 106 ? -8.168 -2.784 8.581 1.00 98.19 106 SER A N 1
ATOM 850 C CA . SER A 1 106 ? -8.006 -2.960 7.141 1.00 98.19 106 SER A CA 1
ATOM 851 C C . SER A 1 106 ? -6.549 -3.187 6.771 1.00 98.19 106 SER A C 1
ATOM 853 O O . SER A 1 106 ? -5.660 -2.602 7.400 1.00 98.19 106 SER A O 1
ATOM 855 N N . TYR A 1 107 ? -6.327 -3.894 5.675 1.00 98.50 107 TYR A N 1
ATOM 856 C CA . TYR A 1 107 ? -5.027 -4.111 5.055 1.00 98.50 107 TYR A CA 1
ATOM 857 C C . TYR A 1 107 ? -4.940 -3.382 3.717 1.00 98.50 107 TYR A C 1
ATOM 859 O O . TYR A 1 107 ? -5.958 -3.041 3.128 1.00 98.50 107 TYR A O 1
ATOM 867 N N . LEU A 1 108 ? -3.728 -3.140 3.239 1.00 98.31 108 LEU A N 1
ATOM 868 C CA . LEU A 1 108 ? -3.423 -2.887 1.843 1.00 98.31 108 LEU A CA 1
ATOM 869 C C . LEU A 1 108 ? -2.971 -4.200 1.238 1.00 98.31 108 LEU A C 1
ATOM 871 O O . LEU A 1 108 ? -2.125 -4.877 1.820 1.00 98.31 108 LEU A O 1
ATOM 875 N N . GLU A 1 109 ? -3.475 -4.495 0.058 1.00 98.50 109 GLU A N 1
ATOM 876 C CA . GLU A 1 109 ? -3.030 -5.594 -0.774 1.00 98.50 109 GLU A CA 1
ATOM 877 C C . GLU A 1 109 ? -2.365 -5.040 -2.034 1.00 98.50 109 GLU A C 1
ATOM 879 O O . GLU A 1 109 ? -2.899 -4.150 -2.7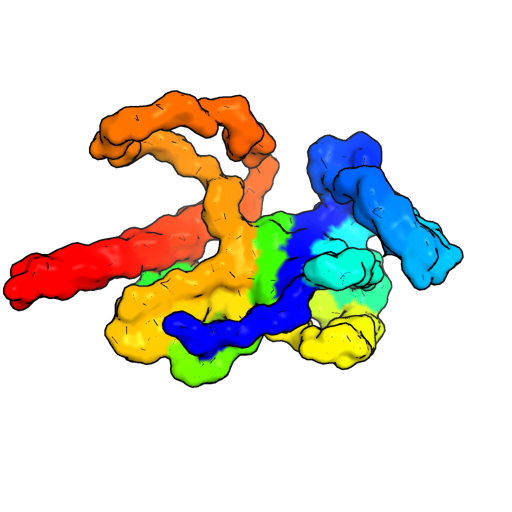10 1.00 98.50 109 GLU A O 1
ATOM 884 N N . ILE A 1 110 ? -1.176 -5.562 -2.323 1.00 98.31 110 ILE A N 1
ATOM 885 C CA . ILE A 1 110 ? -0.455 -5.368 -3.573 1.00 98.31 110 ILE A CA 1
ATOM 886 C C . ILE A 1 110 ? -0.547 -6.683 -4.341 1.00 98.31 110 ILE A C 1
AT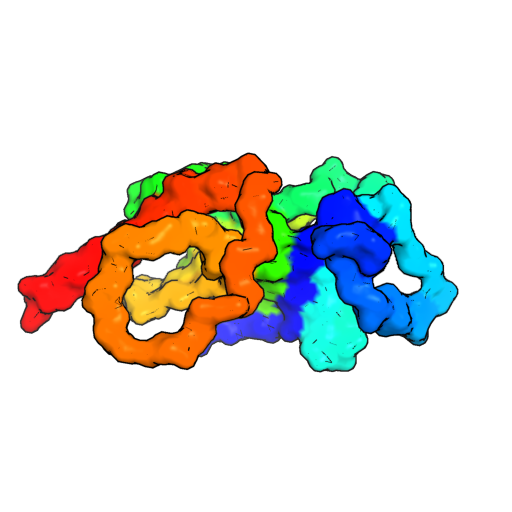OM 888 O O . ILE A 1 110 ? 0.039 -7.682 -3.935 1.00 98.31 110 ILE A O 1
ATOM 892 N N . ASP A 1 111 ? -1.270 -6.684 -5.456 1.00 97.88 111 ASP A N 1
ATOM 893 C CA . ASP A 1 111 ? -1.499 -7.887 -6.259 1.00 97.88 111 ASP A CA 1
ATOM 894 C C . ASP A 1 111 ? -0.259 -8.228 -7.107 1.00 97.88 111 ASP A C 1
ATOM 896 O O . ASP A 1 111 ? -0.139 -7.858 -8.281 1.00 97.88 111 ASP A O 1
ATOM 900 N N . VAL A 1 112 ? 0.711 -8.884 -6.466 1.00 98.44 112 VAL A N 1
ATOM 901 C CA . VAL A 1 112 ? 1.976 -9.324 -7.065 1.00 98.44 112 VAL A CA 1
ATOM 902 C C . VAL A 1 112 ? 1.861 -10.705 -7.712 1.00 98.44 112 VAL A C 1
ATOM 904 O O . VAL A 1 112 ? 1.131 -11.587 -7.264 1.00 98.44 112 VAL A O 1
ATOM 907 N N . ASN A 1 113 ? 2.650 -10.929 -8.760 1.00 98.50 113 ASN A N 1
ATOM 908 C CA . ASN A 1 113 ? 2.906 -12.273 -9.275 1.00 98.50 113 ASN A CA 1
ATOM 909 C C . ASN A 1 113 ? 4.092 -12.927 -8.532 1.00 98.50 113 ASN A C 1
ATOM 911 O O . ASN A 1 113 ? 4.704 -12.324 -7.653 1.00 98.50 113 ASN A O 1
ATOM 915 N N . ALA A 1 114 ? 4.477 -14.146 -8.923 1.00 98.38 114 ALA A N 1
ATOM 916 C CA . ALA A 1 114 ? 5.573 -14.878 -8.277 1.00 98.38 114 ALA A CA 1
ATOM 917 C C . ALA A 1 114 ? 6.924 -14.127 -8.262 1.00 98.38 114 ALA A C 1
ATOM 919 O O . ALA A 1 114 ? 7.711 -14.313 -7.339 1.00 98.38 114 ALA A O 1
ATOM 920 N N . LYS A 1 115 ? 7.206 -13.277 -9.262 1.00 98.44 115 LYS A N 1
ATOM 921 C CA . LYS A 1 115 ? 8.426 -12.453 -9.284 1.00 98.44 115 LYS A CA 1
ATOM 922 C C . LYS A 1 115 ? 8.331 -11.286 -8.304 1.00 98.44 115 LYS A C 1
ATOM 924 O O . LYS A 1 115 ? 9.308 -10.991 -7.627 1.00 98.44 115 LYS A O 1
ATOM 929 N N . GLY A 1 116 ? 7.169 -10.635 -8.223 1.00 98.38 116 GLY A N 1
ATOM 930 C CA . GLY A 1 116 ? 6.940 -9.569 -7.246 1.00 98.38 116 GLY A CA 1
ATOM 931 C C . GLY A 1 116 ? 6.998 -10.084 -5.807 1.00 98.38 116 GLY A C 1
ATOM 932 O O . GLY A 1 116 ? 7.620 -9.447 -4.962 1.00 98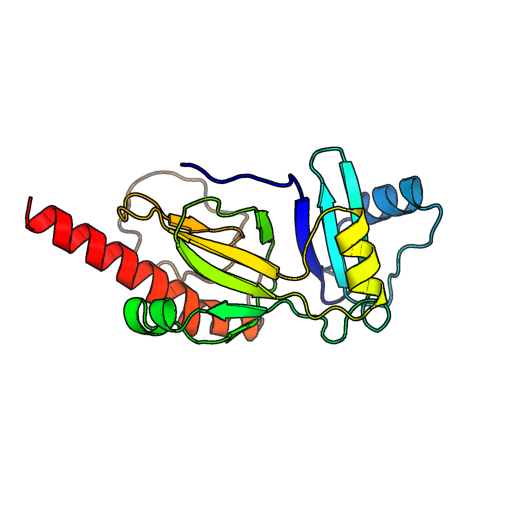.38 116 GLY A O 1
ATOM 933 N N . GLU A 1 117 ? 6.451 -11.274 -5.549 1.00 98.38 117 GLU A N 1
ATOM 934 C CA . GLU A 1 117 ? 6.554 -11.939 -4.244 1.00 98.38 117 GLU A CA 1
ATOM 935 C C . GLU A 1 117 ? 8.016 -12.259 -3.877 1.00 98.38 117 GLU A C 1
ATOM 937 O O . GLU A 1 117 ? 8.454 -12.013 -2.754 1.00 98.38 117 GLU A O 1
ATOM 942 N N . ASP A 1 118 ? 8.819 -12.735 -4.837 1.00 98.38 118 ASP A N 1
ATOM 943 C CA . ASP A 1 118 ? 10.255 -12.975 -4.634 1.00 98.38 118 ASP A CA 1
ATOM 944 C C . ASP A 1 118 ? 11.013 -11.677 -4.285 1.00 98.38 118 ASP A C 1
ATOM 946 O O . ASP A 1 118 ? 11.843 -11.675 -3.376 1.00 98.38 118 ASP A O 1
ATOM 950 N N . ILE A 1 119 ? 10.689 -10.552 -4.935 1.00 98.12 119 ILE A N 1
ATOM 951 C CA . ILE A 1 119 ? 11.257 -9.234 -4.602 1.00 98.12 119 ILE A CA 1
ATOM 952 C C . ILE A 1 119 ? 10.897 -8.829 -3.169 1.00 98.12 119 ILE A C 1
ATOM 954 O O . ILE A 1 119 ? 11.791 -8.537 -2.373 1.00 98.12 119 ILE A O 1
ATOM 958 N N . LEU A 1 120 ? 9.606 -8.857 -2.820 1.00 98.19 120 LEU A N 1
ATOM 959 C CA . LEU A 1 120 ? 9.138 -8.460 -1.491 1.00 98.19 120 LEU A CA 1
ATOM 960 C C . LEU A 1 120 ? 9.758 -9.333 -0.393 1.00 98.19 120 LEU A C 1
ATOM 962 O O . LEU A 1 120 ? 10.271 -8.810 0.598 1.00 98.19 120 LEU A O 1
ATOM 966 N N . SER A 1 121 ? 9.805 -10.650 -0.598 1.00 97.31 121 SER A N 1
ATOM 967 C CA . SER A 1 121 ? 10.337 -11.589 0.393 1.00 97.31 121 SER A CA 1
ATOM 968 C C . SER A 1 121 ? 11.832 -11.385 0.678 1.00 97.31 121 SER A C 1
ATOM 970 O O . SER A 1 121 ? 12.244 -11.446 1.839 1.00 97.31 121 SER A O 1
ATOM 972 N N . LYS A 1 122 ? 12.648 -11.045 -0.333 1.00 97.00 122 LYS A N 1
ATOM 973 C CA . LYS A 1 122 ? 14.074 -10.695 -0.152 1.00 97.00 122 LYS A CA 1
ATOM 974 C C . LYS A 1 122 ? 14.280 -9.448 0.702 1.00 97.00 122 LYS A C 1
ATOM 976 O O . LYS A 1 122 ? 15.312 -9.319 1.355 1.00 97.00 122 LYS A O 1
ATOM 981 N N . MET A 1 123 ? 13.301 -8.549 0.710 1.00 95.38 123 MET A N 1
ATOM 982 C CA . MET A 1 123 ? 13.296 -7.338 1.533 1.00 95.38 123 MET A CA 1
ATOM 983 C C . MET A 1 123 ? 12.690 -7.582 2.926 1.00 95.38 123 MET A C 1
ATOM 985 O O . MET A 1 123 ? 12.670 -6.668 3.750 1.00 95.38 123 MET A O 1
ATOM 989 N N . GLY A 1 124 ? 12.182 -8.792 3.194 1.00 95.94 124 GLY A N 1
ATOM 990 C CA . GLY A 1 124 ? 11.437 -9.124 4.410 1.00 95.94 124 GLY A CA 1
ATOM 991 C C . GLY A 1 124 ? 10.020 -8.541 4.444 1.00 95.94 124 GLY A C 1
ATOM 992 O O . GLY A 1 124 ? 9.468 -8.348 5.527 1.00 95.94 124 GLY A O 1
ATOM 993 N N . LEU A 1 125 ? 9.445 -8.227 3.281 1.00 97.06 125 LEU A N 1
ATOM 994 C CA . LEU A 1 125 ? 8.107 -7.659 3.127 1.00 97.06 125 LEU A CA 1
ATOM 995 C C . LEU A 1 125 ? 7.106 -8.716 2.642 1.00 97.06 125 LEU A C 1
ATOM 997 O O . LEU A 1 125 ? 7.477 -9.706 2.019 1.00 97.06 125 LEU A O 1
ATOM 1001 N N . SER A 1 126 ? 5.826 -8.470 2.917 1.00 97.19 126 SER A N 1
ATOM 1002 C CA . SER A 1 126 ? 4.690 -9.232 2.386 1.00 97.19 126 SER A CA 1
ATOM 1003 C C . SER A 1 126 ? 3.910 -8.369 1.398 1.00 97.19 126 SER A C 1
ATOM 1005 O O . SER A 1 126 ? 3.886 -7.146 1.536 1.00 97.19 126 SER A O 1
ATOM 1007 N N . ALA A 1 127 ? 3.221 -8.993 0.442 1.00 97.75 127 ALA A N 1
ATOM 1008 C CA . ALA A 1 127 ? 2.265 -8.336 -0.452 1.00 97.75 127 ALA A CA 1
ATOM 1009 C C . ALA A 1 127 ? 1.090 -7.660 0.282 1.00 97.75 127 ALA A C 1
ATOM 1011 O O . ALA A 1 127 ? 0.378 -6.841 -0.300 1.00 97.75 127 ALA A O 1
ATOM 1012 N N . THR A 1 128 ? 0.901 -7.968 1.568 1.00 97.81 128 THR A N 1
ATOM 1013 C CA . THR A 1 128 ? -0.111 -7.350 2.428 1.00 97.81 128 THR A CA 1
ATOM 1014 C C . THR A 1 128 ? 0.518 -6.599 3.599 1.00 97.81 128 THR A C 1
ATOM 1016 O O . THR A 1 128 ? 1.398 -7.131 4.276 1.00 97.81 128 THR A O 1
ATOM 1019 N N . THR A 1 129 ? 0.018 -5.400 3.903 1.00 97.50 129 THR A N 1
ATOM 1020 C CA . THR A 1 129 ? 0.418 -4.606 5.084 1.00 97.50 129 THR A CA 1
ATOM 1021 C C . THR A 1 129 ? -0.810 -3.984 5.753 1.00 97.50 129 THR A C 1
ATOM 1023 O O . THR A 1 129 ? -1.776 -3.680 5.057 1.00 97.50 129 THR A O 1
ATOM 1026 N N . PRO A 1 130 ? -0.854 -3.788 7.080 1.00 97.88 130 PRO A N 1
ATOM 1027 C CA . PRO A 1 130 ? -1.935 -3.041 7.717 1.00 97.88 130 PRO A CA 1
ATOM 1028 C C . PRO A 1 130 ? -2.075 -1.622 7.147 1.00 97.88 130 PRO A C 1
ATOM 1030 O O . PRO A 1 130 ? -1.084 -0.978 6.821 1.00 97.88 130 PRO A O 1
ATOM 1033 N N . MET A 1 131 ? -3.307 -1.109 7.089 1.00 96.81 131 MET A N 1
ATOM 1034 C CA . MET A 1 131 ? -3.608 0.279 6.698 1.00 96.81 131 MET A CA 1
ATOM 1035 C C . MET A 1 131 ? -4.239 1.095 7.808 1.00 96.81 131 MET A C 1
ATOM 1037 O O . MET A 1 131 ? -3.976 2.293 7.920 1.00 96.81 131 MET A O 1
ATOM 1041 N N . VAL A 1 132 ? -5.044 0.453 8.648 1.00 97.19 132 VAL A N 1
ATOM 1042 C CA . VAL A 1 132 ? -5.643 1.074 9.825 1.00 97.19 132 VAL A CA 1
ATOM 1043 C C . VAL A 1 132 ? -5.456 0.107 10.977 1.00 97.19 132 VAL A C 1
ATOM 1045 O O . VAL A 1 132 ? -6.004 -0.992 10.967 1.00 97.19 132 VAL A O 1
ATOM 1048 N N . ILE A 1 133 ? -4.657 0.523 11.951 1.00 95.31 133 ILE A N 1
ATOM 1049 C CA . ILE A 1 133 ? -4.388 -0.223 13.175 1.00 95.31 133 ILE A CA 1
ATOM 1050 C C . ILE A 1 133 ? -5.099 0.488 14.318 1.00 95.31 133 ILE A C 1
ATOM 1052 O O . ILE A 1 133 ? -5.060 1.715 14.415 1.00 95.31 133 ILE A O 1
ATOM 1056 N N . LYS A 1 134 ? -5.723 -0.283 15.194 1.00 93.81 134 LYS A N 1
ATOM 1057 C CA . LYS A 1 134 ? -6.417 0.188 16.381 1.00 93.81 134 LYS A CA 1
ATOM 1058 C C . LYS A 1 134 ? -5.828 -0.500 17.609 1.00 93.81 134 LYS A C 1
ATOM 1060 O O . LYS A 1 134 ? -5.648 -1.714 17.634 1.00 93.81 134 LYS A O 1
ATOM 1065 N N . ASP A 1 135 ? -5.555 0.287 18.640 1.00 90.94 135 ASP A N 1
ATOM 1066 C CA . ASP A 1 135 ? -5.235 -0.240 19.966 1.00 90.94 135 ASP A CA 1
ATOM 1067 C C . ASP A 1 135 ? -6.371 -1.143 20.487 1.00 90.94 135 ASP A C 1
ATOM 1069 O O . ASP A 1 135 ? -7.534 -0.741 20.383 1.00 90.94 135 ASP A O 1
ATOM 1073 N N . PRO A 1 136 ? -6.089 -2.301 21.111 1.00 86.50 136 PRO A N 1
ATOM 1074 C CA . PRO A 1 136 ? -7.138 -3.178 21.641 1.00 86.50 136 PRO A CA 1
ATOM 1075 C C . PRO A 1 136 ? -8.085 -2.476 22.628 1.00 86.50 136 PRO A C 1
ATOM 1077 O O . PRO A 1 136 ? -9.279 -2.762 22.663 1.00 86.50 136 PRO A O 1
ATOM 1080 N N . ASN A 1 137 ? -7.587 -1.487 23.383 1.00 83.75 137 ASN A N 1
ATOM 1081 C CA . ASN A 1 137 ? -8.401 -0.707 24.322 1.00 83.75 137 ASN A CA 1
ATOM 1082 C C . ASN A 1 137 ? -9.096 0.502 23.666 1.00 83.75 137 ASN A C 1
ATOM 1084 O O . ASN A 1 137 ? -9.773 1.270 24.344 1.00 83.75 137 ASN A O 1
ATOM 1088 N N . GLY A 1 138 ? -8.931 0.699 22.354 1.00 78.06 138 GLY A N 1
ATOM 1089 C CA . GLY A 1 138 ? -9.521 1.808 21.602 1.00 78.06 138 GLY A CA 1
ATOM 1090 C C . GLY A 1 138 ? -8.859 3.166 21.844 1.00 78.06 138 GLY A C 1
ATOM 1091 O O . GLY A 1 138 ? -9.430 4.191 21.480 1.00 78.06 138 GLY A O 1
ATOM 1092 N N . THR A 1 139 ? -7.662 3.196 22.436 1.00 82.62 139 THR A N 1
ATOM 1093 C CA . THR A 1 139 ? -6.997 4.444 22.849 1.00 82.62 139 THR A CA 1
ATOM 1094 C C . THR A 1 139 ? -6.434 5.243 21.673 1.00 82.62 139 THR A C 1
ATOM 1096 O O . THR A 1 139 ? -6.371 6.471 21.720 1.00 82.62 139 THR A O 1
ATOM 1099 N N . TYR A 1 140 ? -5.982 4.561 20.619 1.00 88.94 140 TYR A N 1
ATOM 1100 C CA . TYR A 1 140 ? -5.411 5.202 19.439 1.00 88.94 140 TYR A CA 1
ATOM 1101 C C . TYR A 1 140 ? -5.738 4.443 18.156 1.00 88.94 140 TYR A C 1
ATOM 1103 O O . TYR A 1 140 ? -5.943 3.228 18.157 1.00 88.94 140 TYR A O 1
ATOM 1111 N N . PHE A 1 141 ? -5.708 5.194 17.056 1.00 93.44 141 PHE A N 1
ATOM 1112 C CA . PHE A 1 141 ? -5.691 4.681 15.694 1.00 93.44 141 PHE A CA 1
ATOM 1113 C C . PHE A 1 141 ? -4.396 5.117 15.017 1.00 93.44 141 PHE A C 1
ATOM 1115 O O . PHE A 1 141 ? -3.969 6.263 15.167 1.00 93.44 141 PHE A O 1
ATOM 1122 N N . TYR A 1 142 ? -3.793 4.213 14.256 1.00 93.00 142 TYR A N 1
ATOM 1123 C CA . TYR A 1 142 ? -2.647 4.493 13.404 1.00 93.00 142 TYR A CA 1
ATOM 1124 C C . TYR A 1 142 ? -3.014 4.224 11.944 1.00 93.00 142 TYR A C 1
ATOM 1126 O O . TYR A 1 142 ? -3.482 3.139 11.597 1.00 93.00 142 TYR A O 1
ATOM 1134 N N . PHE A 1 143 ? -2.809 5.231 11.097 1.00 94.38 143 PHE A N 1
ATOM 1135 C CA . PHE A 1 143 ? -3.077 5.170 9.663 1.00 94.38 143 PHE A CA 1
ATOM 1136 C C . PHE A 1 143 ? -1.750 4.974 8.932 1.00 94.38 143 PHE A C 1
ATOM 1138 O O . PHE A 1 143 ? -0.923 5.882 8.907 1.00 94.38 143 PHE A O 1
ATOM 1145 N N . CYS A 1 144 ? -1.553 3.806 8.326 1.00 92.44 144 CYS A N 1
ATOM 1146 C CA . CYS A 1 144 ? -0.272 3.373 7.749 1.00 92.44 144 CYS A CA 1
ATOM 1147 C C . CYS A 1 144 ? -0.064 3.921 6.325 1.00 92.44 144 CYS A C 1
ATOM 1149 O O . CYS A 1 144 ? 0.491 3.262 5.451 1.00 92.44 144 CYS A O 1
ATOM 1151 N N . GLY A 1 145 ? -0.583 5.118 6.054 1.00 89.12 145 GLY A N 1
ATOM 1152 C CA . GLY A 1 145 ? -0.507 5.754 4.751 1.00 89.12 145 GLY A CA 1
ATOM 1153 C C . GLY A 1 145 ? -1.102 7.153 4.738 1.00 89.12 145 GLY A C 1
ATOM 1154 O O . GLY A 1 145 ? -1.747 7.612 5.682 1.00 89.12 145 GLY A O 1
ATOM 1155 N N . ASN A 1 146 ? -0.899 7.860 3.631 1.00 87.38 146 ASN A N 1
ATOM 1156 C CA . ASN A 1 146 ? -1.364 9.230 3.483 1.00 87.38 146 ASN A CA 1
ATOM 1157 C C . ASN A 1 146 ? -2.863 9.279 3.152 1.00 87.38 146 ASN A C 1
ATOM 1159 O O . ASN A 1 146 ? -3.272 9.272 1.991 1.00 87.38 146 ASN A O 1
ATOM 1163 N N . PHE A 1 147 ? -3.677 9.391 4.200 1.00 83.75 147 PHE A N 1
ATOM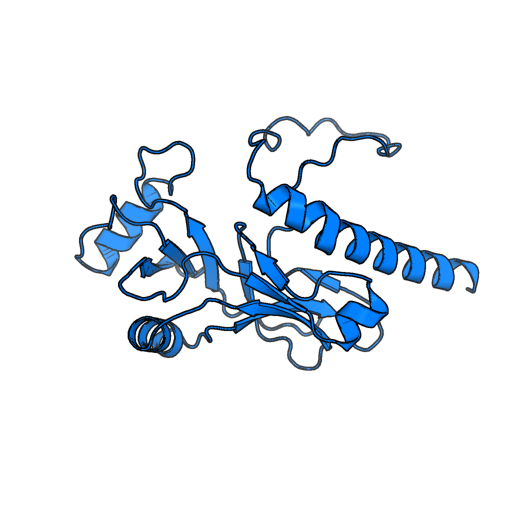 1164 C CA . PHE A 1 147 ? -5.134 9.536 4.107 1.00 83.75 147 PHE A CA 1
ATOM 1165 C C . PHE A 1 147 ? -5.573 10.993 3.864 1.00 83.75 147 PHE A C 1
ATOM 1167 O O . PHE A 1 147 ? -6.725 11.254 3.515 1.00 83.75 147 PHE A O 1
ATOM 1174 N N . GLY A 1 148 ? -4.649 11.949 4.012 1.00 70.12 148 GLY A N 1
ATOM 1175 C CA . GLY A 1 148 ? -4.896 13.388 3.901 1.00 70.12 148 GLY A CA 1
ATOM 1176 C C . GLY A 1 148 ? -4.914 13.936 2.470 1.00 70.12 148 GLY A C 1
ATOM 1177 O O . GLY A 1 148 ? -5.259 15.097 2.275 1.00 70.12 148 GLY A O 1
ATOM 1178 N N . GLY A 1 149 ? -4.587 13.128 1.455 1.00 59.53 149 GLY A N 1
ATOM 1179 C CA . GLY A 1 149 ? -4.574 13.528 0.036 1.00 59.53 149 GLY A CA 1
ATOM 1180 C C . GLY A 1 149 ? -5.953 13.752 -0.612 1.00 59.53 149 GLY A C 1
ATOM 1181 O O . GLY A 1 149 ? -6.053 13.793 -1.840 1.00 59.53 149 GLY A O 1
ATOM 1182 N N . ASN A 1 150 ? -7.017 13.858 0.185 1.00 52.88 150 ASN A N 1
ATOM 1183 C CA . ASN A 1 150 ? -8.400 13.935 -0.274 1.00 52.88 150 ASN A CA 1
ATOM 1184 C C . ASN A 1 150 ? -8.905 15.383 -0.412 1.00 52.88 150 ASN A C 1
ATOM 1186 O O . ASN A 1 150 ? -8.460 16.271 0.319 1.00 52.88 150 ASN A O 1
ATOM 1190 N N . PRO A 1 151 ? -9.869 15.643 -1.317 1.00 38.56 151 PRO A N 1
ATOM 1191 C CA . PRO A 1 151 ? -10.457 16.961 -1.506 1.00 38.56 151 PRO A CA 1
ATOM 1192 C C . PRO A 1 151 ? -11.391 17.307 -0.344 1.00 38.56 151 PRO A C 1
ATOM 1194 O O . PRO A 1 151 ? -12.609 17.199 -0.454 1.00 38.56 151 PRO A O 1
ATOM 1197 N N . VAL A 1 152 ? -10.846 17.751 0.784 1.00 38.41 152 VAL A N 1
ATOM 1198 C CA . VAL A 1 152 ? -11.688 18.351 1.819 1.00 38.41 152 VAL A CA 1
ATOM 1199 C C . VAL A 1 152 ? -12.036 19.763 1.351 1.00 38.41 152 VAL A C 1
ATOM 1201 O O . VAL A 1 152 ? -11.285 20.714 1.570 1.00 38.41 152 VAL A O 1
ATOM 1204 N N . GLN A 1 153 ? -13.176 19.910 0.665 1.00 31.25 153 GLN A N 1
ATOM 1205 C CA . GLN A 1 153 ? -13.847 21.204 0.626 1.00 31.25 153 GLN A CA 1
ATOM 1206 C C . GLN A 1 153 ? -14.159 21.591 2.072 1.00 31.25 153 GLN A C 1
ATOM 1208 O O . GLN A 1 153 ? -14.833 20.888 2.822 1.00 31.25 153 GLN A O 1
ATOM 1213 N N . MET A 1 154 ? -13.555 22.701 2.457 1.00 27.55 154 MET A N 1
ATOM 1214 C CA . MET A 1 154 ? -13.401 23.237 3.796 1.00 27.55 154 MET A CA 1
ATOM 1215 C C . MET A 1 154 ? -14.737 23.797 4.323 1.00 27.55 154 MET A C 1
ATOM 1217 O O . MET A 1 154 ? -14.874 24.998 4.505 1.00 27.55 154 MET A O 1
ATOM 1221 N N . TRP A 1 155 ? -15.756 22.956 4.523 1.00 25.84 155 TRP A N 1
ATOM 1222 C CA . TRP A 1 155 ? -17.053 23.399 5.063 1.00 25.84 155 TRP A CA 1
ATOM 1223 C C . TRP A 1 155 ? -17.011 23.567 6.590 1.00 25.84 155 TRP A C 1
ATOM 1225 O O . TRP A 1 155 ? -17.654 24.471 7.114 1.00 25.84 155 TRP A O 1
ATOM 1235 N N . THR A 1 156 ? -16.287 22.739 7.352 1.00 27.09 156 THR A N 1
ATOM 1236 C CA . THR A 1 156 ? -16.458 22.679 8.825 1.00 27.09 156 THR A CA 1
ATOM 1237 C C . THR A 1 156 ? -15.309 23.257 9.653 1.00 27.09 156 THR A C 1
ATOM 1239 O O . THR A 1 156 ? -15.340 23.162 10.879 1.00 27.09 156 THR A O 1
ATOM 1242 N N . ALA A 1 157 ? -14.322 23.921 9.047 1.00 25.97 157 ALA A N 1
ATOM 1243 C CA . ALA A 1 157 ? -13.196 24.507 9.778 1.00 25.97 157 ALA A CA 1
ATOM 1244 C C . ALA A 1 157 ? -13.574 25.815 10.511 1.00 25.97 157 ALA A C 1
ATOM 1246 O O . ALA A 1 157 ? -13.055 26.889 10.222 1.00 25.97 157 ALA A O 1
ATOM 1247 N N . LYS A 1 158 ? -14.439 25.723 11.529 1.00 27.47 158 LYS A N 1
ATOM 1248 C CA . LYS A 1 158 ? -14.460 26.658 12.668 1.00 27.47 158 LYS A CA 1
ATOM 1249 C C . LYS A 1 158 ? -13.352 26.284 13.664 1.00 27.47 158 LYS A C 1
ATOM 1251 O O . LYS A 1 158 ? -13.605 26.093 14.848 1.00 27.47 158 LYS A O 1
ATOM 1256 N N . ILE A 1 159 ? -12.113 26.175 13.190 1.00 31.50 159 ILE A N 1
ATOM 1257 C CA . ILE A 1 159 ? -10.942 26.118 14.067 1.00 31.50 159 ILE A CA 1
ATOM 1258 C C . ILE A 1 159 ? -10.103 27.348 13.750 1.00 31.50 159 ILE A C 1
ATOM 1260 O O . ILE A 1 159 ? -9.587 27.528 12.650 1.00 31.50 159 ILE A O 1
ATOM 1264 N N . ALA A 1 160 ? -10.094 28.254 14.719 1.00 29.53 160 ALA A N 1
ATOM 1265 C CA . ALA A 1 160 ? -9.458 29.549 14.649 1.00 29.53 160 ALA A CA 1
ATOM 1266 C C . ALA A 1 160 ? -7.927 29.424 14.646 1.00 29.53 160 ALA A C 1
ATOM 1268 O O . ALA A 1 160 ? -7.355 28.765 15.506 1.00 29.53 160 ALA A O 1
ATOM 1269 N N . GLY A 1 161 ? -7.290 30.168 13.737 1.00 27.41 161 GLY A N 1
ATOM 1270 C CA . GLY A 1 161 ? -5.924 30.669 13.901 1.00 27.41 161 GLY A CA 1
ATOM 1271 C C . GLY A 1 161 ? -4.812 29.828 13.272 1.00 27.41 161 GLY A C 1
ATOM 1272 O O . GLY A 1 161 ? -4.418 28.803 13.807 1.00 27.41 161 GLY A O 1
ATOM 1273 N N . GLY A 1 162 ? -4.211 30.349 12.196 1.00 31.12 162 GLY A N 1
ATOM 1274 C CA . GLY A 1 162 ? -2.862 29.950 11.773 1.00 31.12 162 GLY A CA 1
ATOM 1275 C C . GLY A 1 162 ? -2.678 29.842 10.263 1.00 31.12 162 GLY A C 1
ATOM 1276 O O . GLY A 1 162 ? -3.007 28.837 9.647 1.00 31.12 162 GLY A O 1
ATOM 1277 N N . LYS A 1 163 ? -2.121 30.890 9.653 1.00 31.11 163 LYS A N 1
ATOM 1278 C CA . LYS A 1 163 ? -1.808 30.994 8.221 1.00 31.11 163 LYS A CA 1
ATOM 1279 C C . LYS A 1 163 ? -0.668 30.043 7.812 1.00 31.11 163 LYS A C 1
ATOM 1281 O O . LYS A 1 163 ? 0.476 30.466 7.867 1.00 31.11 163 LYS A O 1
ATOM 1286 N N . TRP A 1 164 ? -0.963 28.821 7.355 1.00 28.86 164 TRP A N 1
ATOM 1287 C CA . TRP A 1 164 ? 0.016 27.948 6.658 1.00 28.86 164 TRP A CA 1
ATOM 1288 C C . TRP A 1 164 ? -0.587 27.045 5.561 1.00 28.86 164 TRP A C 1
ATOM 1290 O O . TRP A 1 164 ? 0.020 26.065 5.137 1.00 28.86 164 TRP A O 1
ATOM 1300 N N . VAL A 1 165 ? -1.770 27.373 5.040 1.00 37.72 165 VAL A N 1
ATOM 1301 C CA . VAL A 1 165 ? -2.465 26.532 4.050 1.00 37.72 165 VAL A CA 1
ATOM 1302 C C . VAL A 1 165 ? -2.320 27.140 2.658 1.00 37.72 165 VAL A C 1
ATOM 1304 O O . VAL A 1 165 ? -3.170 27.924 2.258 1.00 37.72 165 VAL A O 1
ATOM 1307 N N . ASN A 1 166 ? -1.235 26.848 1.923 1.00 32.91 166 ASN A N 1
ATOM 1308 C CA . ASN A 1 166 ? -1.180 27.251 0.504 1.00 32.91 166 ASN A CA 1
ATOM 1309 C C . ASN A 1 166 ? -0.269 26.449 -0.453 1.00 32.91 166 ASN A C 1
ATOM 1311 O O . ASN A 1 166 ? 0.066 26.951 -1.522 1.00 32.91 166 ASN A O 1
ATOM 1315 N N . ARG A 1 167 ? 0.111 25.193 -0.155 1.00 35.50 167 ARG A N 1
ATOM 1316 C CA . ARG A 1 167 ? 0.867 24.377 -1.143 1.00 35.50 167 ARG A CA 1
ATOM 1317 C C . ARG A 1 167 ? 0.394 22.939 -1.373 1.00 35.50 167 ARG A C 1
ATOM 1319 O O . ARG A 1 167 ? 0.783 22.345 -2.368 1.00 35.50 167 ARG A O 1
ATOM 1326 N N . PHE A 1 168 ? -0.496 22.409 -0.535 1.00 38.25 168 PHE A N 1
ATOM 1327 C CA . PHE A 1 168 ? -0.964 21.015 -0.624 1.00 38.25 168 PHE A CA 1
ATOM 1328 C C . PHE A 1 168 ? -2.287 20.818 -1.391 1.00 38.25 168 PHE A C 1
ATOM 1330 O O . PHE A 1 168 ? -2.852 19.732 -1.371 1.00 38.25 168 PHE A O 1
ATOM 1337 N N . LEU A 1 169 ? -2.792 21.846 -2.085 1.00 33.97 169 LEU A N 1
ATOM 1338 C CA . LEU A 1 169 ? -4.149 21.853 -2.663 1.00 33.97 169 LEU A CA 1
ATOM 1339 C C . LEU A 1 169 ? -4.232 21.644 -4.182 1.00 33.97 169 LEU A C 1
ATOM 1341 O O . LEU A 1 169 ? -5.249 21.969 -4.790 1.00 33.97 169 LEU A O 1
ATOM 1345 N N . TYR A 1 170 ? -3.216 21.065 -4.819 1.00 35.66 170 TYR A N 1
ATOM 1346 C CA . TYR A 1 170 ? -3.295 20.778 -6.251 1.00 35.66 170 TYR A CA 1
ATOM 1347 C C . TYR A 1 170 ? -3.208 19.284 -6.536 1.00 35.66 170 TYR A C 1
ATOM 1349 O O . TYR A 1 170 ? -2.112 18.745 -6.644 1.00 35.66 170 TYR A O 1
ATOM 1357 N N . GLN A 1 171 ? -4.387 18.657 -6.685 1.00 39.44 171 GLN A N 1
ATOM 1358 C CA . GLN A 1 171 ? -4.728 17.704 -7.757 1.00 39.44 171 GLN A CA 1
ATOM 1359 C C . GLN A 1 171 ? -6.180 17.191 -7.614 1.00 39.44 171 GLN A C 1
ATOM 1361 O O . GLN A 1 171 ? -6.455 16.204 -6.930 1.00 39.44 171 GLN A O 1
ATOM 1366 N N . PHE A 1 172 ? -7.122 17.837 -8.306 1.00 39.44 172 PHE A N 1
ATOM 1367 C CA . PHE A 1 172 ? -8.493 17.340 -8.488 1.00 39.44 172 PHE A CA 1
ATOM 1368 C C . PHE A 1 172 ? -8.600 16.467 -9.752 1.00 39.44 172 PHE A C 1
ATOM 1370 O O . PHE A 1 172 ? -7.900 16.724 -10.729 1.00 39.44 172 PHE A O 1
ATOM 1377 N N . ASN A 1 173 ? -9.503 15.477 -9.698 1.00 45.97 173 ASN A N 1
ATOM 1378 C CA . ASN A 1 173 ? -9.875 14.466 -10.708 1.00 45.97 173 ASN A CA 1
ATOM 1379 C C . ASN A 1 173 ? -9.017 13.194 -10.818 1.00 45.97 173 ASN A C 1
ATOM 1381 O O . ASN A 1 173 ? -8.431 12.914 -11.857 1.00 45.97 173 ASN A O 1
ATOM 1385 N N . ALA A 1 174 ? -9.068 12.342 -9.791 1.00 63.00 174 ALA A N 1
ATOM 1386 C CA . ALA A 1 174 ? -9.005 10.896 -10.015 1.00 63.00 174 ALA A CA 1
ATOM 1387 C C . ALA A 1 174 ? -10.217 10.248 -9.338 1.00 63.00 174 ALA A C 1
ATOM 1389 O O . ALA A 1 174 ? -10.433 10.450 -8.142 1.00 63.00 174 ALA A O 1
ATOM 1390 N N . LYS A 1 175 ? -11.008 9.492 -10.108 1.00 80.06 175 LYS A N 1
ATOM 1391 C CA . LYS A 1 175 ? -12.218 8.779 -9.657 1.00 80.06 175 LYS A CA 1
ATOM 1392 C C . LYS A 1 175 ? -11.971 7.995 -8.359 1.00 80.06 175 LYS A C 1
ATOM 1394 O O . LYS A 1 175 ? -12.792 8.041 -7.448 1.00 80.06 175 LYS A O 1
ATOM 1399 N N . ASN A 1 176 ? -10.803 7.365 -8.249 1.00 84.19 176 ASN A N 1
ATOM 1400 C CA . ASN A 1 176 ? -10.412 6.542 -7.108 1.00 84.19 176 ASN A CA 1
ATOM 1401 C C . ASN A 1 176 ? -10.264 7.341 -5.805 1.00 84.19 176 ASN A C 1
ATOM 1403 O O . ASN A 1 176 ? -10.726 6.878 -4.769 1.00 84.19 176 ASN A O 1
ATOM 1407 N N . ARG A 1 177 ? -9.732 8.574 -5.838 1.00 82.88 177 ARG A N 1
ATOM 1408 C CA . ARG A 1 177 ? -9.640 9.421 -4.629 1.00 82.88 177 ARG A CA 1
ATOM 1409 C C . ARG A 1 177 ? -11.010 9.813 -4.090 1.00 82.88 177 ARG A C 1
ATOM 1411 O O . ARG A 1 177 ? -11.219 9.826 -2.883 1.00 82.88 177 ARG A O 1
ATOM 1418 N N . THR A 1 178 ? -11.954 10.113 -4.979 1.00 84.69 178 THR A N 1
ATOM 1419 C CA . THR A 1 178 ? -13.336 10.416 -4.588 1.00 84.69 178 THR A CA 1
ATOM 1420 C C . THR A 1 178 ? -14.011 9.190 -3.972 1.00 84.69 178 THR A C 1
ATOM 1422 O O . THR A 1 178 ? -14.645 9.317 -2.928 1.00 84.69 178 THR A O 1
ATOM 1425 N N . ILE A 1 179 ? -13.832 8.006 -4.569 1.00 88.56 179 ILE A N 1
ATOM 1426 C CA . ILE A 1 179 ? -14.359 6.744 -4.028 1.00 88.56 179 ILE A CA 1
ATOM 1427 C C . ILE A 1 179 ? -13.747 6.455 -2.651 1.00 88.56 179 ILE A C 1
ATOM 1429 O O . ILE A 1 179 ? -14.492 6.239 -1.700 1.00 88.56 179 ILE A O 1
ATOM 1433 N N . PHE A 1 180 ? -12.419 6.534 -2.515 1.00 92.44 180 PHE A N 1
ATOM 1434 C CA . PHE A 1 180 ? -11.720 6.386 -1.236 1.00 92.44 180 PHE A CA 1
ATOM 1435 C C . PHE A 1 180 ? -12.240 7.359 -0.178 1.00 92.44 180 PHE A C 1
ATOM 1437 O O . PHE A 1 180 ? -12.547 6.954 0.942 1.00 92.44 180 PHE A O 1
ATOM 1444 N N . PHE A 1 181 ? -12.398 8.637 -0.523 1.00 90.69 181 PHE A N 1
ATOM 1445 C CA . PHE A 1 181 ? -12.884 9.624 0.429 1.00 90.69 181 PHE A CA 1
ATOM 1446 C C . PHE A 1 181 ? -14.294 9.300 0.938 1.00 90.69 181 PHE A C 1
ATOM 1448 O O . PHE A 1 181 ? -14.513 9.258 2.147 1.00 90.69 181 PHE A O 1
ATOM 1455 N N . HIS A 1 182 ? -15.244 9.075 0.028 1.00 90.00 182 HIS A N 1
ATOM 1456 C CA . HIS A 1 182 ? -16.651 8.917 0.393 1.00 90.00 182 HIS A CA 1
ATOM 1457 C C . HIS A 1 182 ? -16.975 7.551 0.992 1.00 90.00 182 HIS A C 1
ATOM 1459 O O . HIS A 1 182 ? -17.758 7.489 1.935 1.00 90.00 182 HIS A O 1
ATOM 1465 N N . ASN A 1 183 ? -16.383 6.480 0.464 1.00 92.69 183 ASN A N 1
ATOM 1466 C CA . ASN A 1 183 ? -16.771 5.116 0.823 1.00 92.69 183 ASN A CA 1
ATOM 1467 C C . ASN A 1 183 ? -15.880 4.507 1.910 1.00 92.69 183 ASN A C 1
ATOM 1469 O O . ASN A 1 183 ? -16.236 3.476 2.474 1.00 92.69 183 ASN A O 1
ATOM 1473 N N . TYR A 1 184 ? -14.737 5.130 2.209 1.00 95.25 184 TYR A N 1
ATOM 1474 C CA . TYR A 1 184 ? -13.788 4.615 3.190 1.00 95.25 184 TYR A CA 1
ATOM 1475 C C . TYR A 1 184 ? -13.410 5.664 4.240 1.00 95.25 184 TYR A C 1
ATOM 1477 O O . TYR A 1 184 ? -13.749 5.525 5.411 1.00 95.25 184 TYR A O 1
ATOM 1485 N N . TYR A 1 185 ? -12.752 6.755 3.841 1.00 94.31 185 TYR A N 1
ATOM 1486 C CA . TYR A 1 185 ? -12.186 7.722 4.789 1.00 94.31 185 TYR A CA 1
ATOM 1487 C C . TYR A 1 185 ? -13.248 8.436 5.640 1.00 94.31 185 TYR A C 1
ATOM 1489 O O . TYR A 1 185 ? -13.149 8.460 6.865 1.00 94.31 185 TYR A O 1
ATOM 1497 N N . ALA A 1 186 ? -14.264 9.029 5.007 1.00 92.56 186 ALA A N 1
ATOM 1498 C CA . ALA A 1 186 ? -15.311 9.769 5.704 1.00 92.56 186 ALA A CA 1
ATOM 1499 C C . ALA A 1 186 ? -16.112 8.900 6.697 1.00 92.56 186 ALA A C 1
ATOM 1501 O O . ALA A 1 186 ? -16.211 9.310 7.856 1.00 92.56 186 ALA A O 1
ATOM 1502 N N . PRO A 1 187 ? -16.657 7.721 6.321 1.00 94.88 187 PRO A N 1
ATOM 1503 C CA . PRO A 1 187 ? -17.377 6.866 7.270 1.00 94.88 187 PRO A CA 1
ATOM 1504 C C . PRO A 1 187 ? -16.489 6.389 8.429 1.00 94.88 187 PRO A C 1
ATOM 1506 O O . PRO A 1 187 ? -16.922 6.443 9.584 1.00 94.88 187 PRO A O 1
ATOM 1509 N N . LEU A 1 188 ? -15.226 6.042 8.151 1.00 95.31 188 LEU A N 1
ATOM 1510 C CA . LEU A 1 188 ? -14.258 5.638 9.171 1.00 95.31 188 LEU A CA 1
ATOM 1511 C C . LEU A 1 188 ? -14.027 6.735 10.214 1.00 95.31 188 LEU A C 1
ATOM 1513 O O . LEU A 1 188 ? -14.237 6.518 11.407 1.00 95.31 188 LEU A O 1
ATOM 1517 N N . ILE A 1 189 ? -13.624 7.928 9.768 1.00 93.50 189 ILE A N 1
ATOM 1518 C CA . ILE A 1 189 ? -13.308 9.045 10.666 1.00 93.50 189 ILE A CA 1
ATOM 1519 C C . ILE A 1 189 ? -14.550 9.514 11.424 1.00 93.50 189 ILE A C 1
ATOM 1521 O O . ILE A 1 189 ? -14.463 9.764 12.625 1.00 93.50 189 ILE A O 1
ATOM 1525 N N . ASN A 1 190 ? -15.707 9.597 10.762 1.00 93.00 190 ASN A N 1
ATOM 1526 C CA . ASN A 1 190 ? -16.954 9.984 11.422 1.00 93.00 190 ASN A CA 1
ATOM 1527 C C . ASN A 1 190 ? -17.299 9.025 12.564 1.00 93.00 190 ASN A C 1
ATOM 1529 O O . ASN A 1 190 ? -17.648 9.473 13.652 1.00 93.00 190 ASN A O 1
ATOM 1533 N N . THR A 1 191 ? -17.159 7.719 12.340 1.00 93.88 191 THR A N 1
ATOM 1534 C CA . THR A 1 191 ? -17.428 6.713 13.371 1.00 93.88 191 THR A CA 1
ATOM 1535 C C . THR A 1 191 ? -16.439 6.817 14.531 1.00 93.88 191 THR A C 1
ATOM 1537 O O . THR A 1 191 ? -16.870 6.876 15.679 1.00 93.88 191 THR A O 1
ATOM 1540 N N . ILE A 1 192 ? -15.133 6.927 14.251 1.00 92.62 192 ILE A N 1
ATOM 1541 C CA . ILE A 1 192 ? -14.095 7.082 15.287 1.00 92.62 192 ILE A CA 1
ATOM 1542 C C . ILE A 1 192 ? -14.368 8.314 16.165 1.00 92.62 192 ILE A C 1
ATOM 1544 O O . ILE A 1 192 ? -14.278 8.243 17.390 1.00 92.62 192 ILE A O 1
ATOM 1548 N N . LEU A 1 193 ? -14.720 9.449 15.552 1.00 91.44 193 LEU A N 1
ATOM 1549 C CA . LEU A 1 193 ? -15.012 10.680 16.286 1.00 91.44 193 LEU A CA 1
ATOM 1550 C C . LEU A 1 193 ? -16.307 10.575 17.096 1.00 91.44 193 LEU A C 1
ATOM 1552 O O . LEU A 1 193 ? -16.341 11.031 18.237 1.00 91.44 193 LEU A O 1
ATOM 1556 N N . ASN A 1 194 ? -17.356 9.973 16.535 1.00 92.12 194 ASN A N 1
ATOM 1557 C CA . ASN A 1 194 ? -18.618 9.772 17.243 1.00 92.12 194 ASN A CA 1
ATOM 1558 C C . ASN A 1 194 ? -18.434 8.879 18.476 1.00 92.12 194 ASN A C 1
ATOM 1560 O O . ASN A 1 194 ? -18.910 9.244 19.550 1.00 92.12 194 ASN A O 1
ATOM 1564 N N . ASP A 1 195 ? -17.698 7.771 18.344 1.00 90.19 195 ASP A N 1
ATOM 1565 C CA . ASP A 1 195 ? -17.352 6.890 19.465 1.00 90.19 195 ASP A CA 1
ATOM 1566 C C . ASP A 1 195 ? -16.588 7.663 20.555 1.00 90.19 195 ASP A C 1
ATOM 1568 O O . ASP A 1 195 ? -16.926 7.590 21.736 1.00 90.19 195 ASP A O 1
ATOM 1572 N N . TYR A 1 196 ? -15.599 8.473 20.161 1.00 88.19 196 TYR A N 1
ATOM 1573 C CA . TYR A 1 196 ? -14.828 9.296 21.095 1.00 88.19 196 TYR A CA 1
ATOM 1574 C C . TYR A 1 196 ? -15.696 10.319 21.849 1.00 88.19 196 TYR A C 1
ATOM 1576 O O . TYR A 1 196 ? -15.566 10.477 23.065 1.00 88.19 196 TYR A O 1
ATOM 1584 N N . TYR A 1 197 ? -16.595 11.021 21.151 1.00 88.69 197 TYR A N 1
ATOM 1585 C CA . TYR A 1 197 ? -17.486 11.994 21.787 1.00 88.69 197 TYR A CA 1
ATOM 1586 C C . TYR A 1 197 ? -18.530 11.336 22.693 1.00 88.69 197 TYR A C 1
ATOM 1588 O O . TYR A 1 197 ? -18.862 11.916 23.726 1.00 88.69 197 TYR A O 1
ATOM 1596 N N . ALA A 1 198 ? -19.024 10.147 22.341 1.00 88.44 198 ALA A N 1
ATOM 1597 C CA . ALA A 1 198 ? -19.943 9.390 23.185 1.00 88.44 198 ALA A CA 1
ATOM 1598 C C . ALA A 1 198 ? -19.283 9.023 24.523 1.00 88.44 198 ALA A C 1
ATOM 1600 O O . ALA A 1 198 ? -19.809 9.388 25.572 1.00 88.44 198 ALA A O 1
ATOM 1601 N N . LEU A 1 199 ? -18.077 8.443 24.484 1.00 85.38 199 LEU A N 1
ATOM 1602 C CA . LEU A 1 199 ? -17.310 8.093 25.687 1.00 85.38 199 LEU A CA 1
ATOM 1603 C C . LEU A 1 199 ? -17.055 9.307 26.587 1.00 85.38 199 LEU A C 1
ATOM 1605 O O . LEU A 1 199 ? -17.206 9.234 27.805 1.00 85.38 199 LEU A O 1
ATOM 1609 N N . LYS A 1 200 ? -16.706 10.454 25.993 1.00 80.81 200 LYS A N 1
ATOM 1610 C CA . LYS A 1 200 ? -16.453 11.685 26.750 1.00 80.81 200 LYS A CA 1
ATOM 1611 C C . LYS A 1 200 ? -17.706 12.237 27.437 1.00 80.81 200 LYS A C 1
ATOM 1613 O O . LYS A 1 200 ? -17.582 12.831 28.498 1.00 80.81 200 LYS A O 1
ATOM 1618 N N . ASN A 1 201 ? -18.884 12.092 26.834 1.00 77.75 201 ASN A N 1
ATOM 1619 C CA . ASN A 1 201 ? -20.133 12.595 27.416 1.00 77.75 201 ASN A CA 1
ATOM 1620 C C . ASN A 1 201 ? -20.671 11.694 28.544 1.00 77.75 201 ASN A C 1
ATOM 1622 O O . ASN A 1 201 ? -21.539 12.129 29.297 1.00 77.75 201 ASN A O 1
ATOM 1626 N N . GLU A 1 202 ? -20.170 10.462 28.649 1.00 69.44 202 GLU A N 1
ATOM 1627 C CA . GLU A 1 202 ? -20.487 9.499 29.713 1.00 69.44 202 GLU A CA 1
ATOM 1628 C C . GLU A 1 202 ? -19.489 9.541 30.892 1.00 69.44 202 GLU A C 1
ATOM 1630 O O . GLU A 1 202 ? -19.730 8.892 31.911 1.00 69.44 202 GLU A O 1
ATOM 1635 N N . SER A 1 203 ? -18.391 10.304 30.762 1.00 56.91 203 SER A N 1
ATOM 1636 C CA . SER A 1 203 ? -17.317 10.485 31.760 1.00 56.91 203 SER A CA 1
ATOM 1637 C C . SER A 1 203 ? -17.493 11.763 32.580 1.00 56.91 203 SER A C 1
ATOM 1639 O O . SER A 1 203 ? -17.226 11.719 33.802 1.00 56.91 203 SER A O 1
#

Radius of gyration: 18.4 Å; chains: 1; bounding box: 44×46×52 Å